Protein AF-0000000086188434 (afdb_homodimer)

Sequence (268 aa):
MNELSLVYVDTSALGALLLWQPETSELIDWLDHTPADLVSSDLLETELRRIAVREGLEQSAVSDLVDGVALAAFDRATFRAAGLLPIPNLRTVDALHLEAALRLDVDAVLTYDHRLAEAARALGLDVLAPGRALMNELSLVYVDTSALGALLLWQPETSELIDWLDHTPADLVSSDLLETELRRIAVREGLEQSAVSDLVDGVALAAFDRATFRAAGLLPIPNLRTVDALHLEAALRLDVDAVLTYDHRLAEAARALGLDVLAPGRAL

Secondary structure (DSSP, 8-state):
----EEEEE-HHHHHHHHHT-TTHHHHHHHHHHS-EEEEEEHHHHHHHHHHHHHHT--HHHHHHHHTTSEEEPP-HHHHHHHHT-S-TT--HHHHHHHHHHHHTT-SEEE---HHHHHHHHHTT-EEE-TTS--/----EEEEE-HHHHHHHHHT-TTHHHHHHHHHHS-EEEEEEHHHHHHHHHHHHHHT--HHHHHHHHTTSEEEPP-HHHHHHHHT-S-TT--HHHHHHHHHHHHTT-SEEE---HHHHHHHHHTT-EEE-TTS--

Radius of gyration: 19.47 Å; Cα contacts (8 Å, |Δi|>4): 430; chains: 2; bounding box: 40×64×46 Å

InterPro domains:
  IPR002716 PIN domain [PF01850] (7-121)
  IPR029060 PIN-like domain superfamily [SSF88723] (7-122)

Structure (mmCIF, N/CA/C/O backbone):
data_AF-0000000086188434-model_v1
#
loop_
_entity.id
_entity.type
_entity.pdbx_description
1 polymer 'Type II toxin-antitoxin system VapC family toxin'
#
loop_
_atom_site.group_PDB
_atom_site.id
_atom_site.type_symbol
_atom_site.label_atom_id
_atom_site.label_alt_id
_atom_site.label_comp_id
_atom_site.label_asym_id
_atom_site.label_entity_id
_atom_site.label_seq_id
_atom_site.pdbx_PDB_ins_code
_atom_site.Cartn_x
_atom_site.Cartn_y
_atom_site.Cartn_z
_atom_site.occupancy
_atom_site.B_iso_or_equiv
_atom_site.auth_seq_id
_atom_site.auth_comp_id
_atom_site.auth_asym_id
_atom_site.auth_atom_id
_atom_site.pdbx_PDB_model_num
ATOM 1 N N . MET A 1 1 ? -12.07 -26.922 -24.141 1 44.5 1 MET A N 1
ATOM 2 C CA . MET A 1 1 ? -11.031 -25.984 -24.562 1 44.5 1 MET A CA 1
ATOM 3 C C . MET A 1 1 ? -10.203 -25.531 -23.375 1 44.5 1 MET A C 1
ATOM 5 O O . MET A 1 1 ? -10.75 -25.047 -22.375 1 44.5 1 MET A O 1
ATOM 9 N N . ASN A 1 2 ? -9.07 -26.156 -23.062 1 51.16 2 ASN A N 1
ATOM 10 C CA . ASN A 1 2 ? -8.234 -25.953 -21.891 1 51.16 2 ASN A CA 1
ATOM 11 C C . ASN A 1 2 ? -7.91 -24.469 -21.688 1 51.16 2 ASN A C 1
ATOM 13 O O . ASN A 1 2 ? -7.051 -23.922 -22.375 1 51.16 2 ASN A O 1
ATOM 17 N N . GLU A 1 3 ? -8.922 -23.703 -21.531 1 64.31 3 GLU A N 1
ATOM 18 C CA . GLU A 1 3 ? -8.836 -22.25 -21.516 1 64.31 3 GLU A CA 1
ATOM 19 C C . GLU A 1 3 ? -7.781 -21.75 -20.531 1 64.31 3 GLU A C 1
ATOM 21 O O . GLU A 1 3 ? -7.633 -22.328 -19.438 1 64.31 3 GLU A O 1
ATOM 26 N N . LEU A 1 4 ? -6.809 -21.141 -21.031 1 76.81 4 LEU A N 1
ATOM 27 C CA . LEU A 1 4 ? -5.766 -20.531 -20.219 1 76.81 4 LEU A CA 1
ATOM 28 C C . LEU A 1 4 ? -6.367 -19.75 -19.062 1 76.81 4 LEU A C 1
ATOM 30 O O . LEU A 1 4 ? -7.297 -18.969 -19.25 1 76.81 4 LEU A O 1
ATOM 34 N N . SER A 1 5 ? -5.949 -20.219 -17.906 1 91.69 5 SER A N 1
ATOM 35 C CA . SER A 1 5 ? -6.438 -19.531 -16.719 1 91.69 5 SER A CA 1
ATOM 36 C C . SER A 1 5 ? -5.688 -18.219 -16.484 1 91.69 5 SER A C 1
ATOM 38 O O . SER A 1 5 ? -4.523 -18.094 -16.859 1 91.69 5 SER A O 1
ATOM 40 N N . LEU A 1 6 ? -6.371 -17.172 -16.203 1 97.81 6 LEU A N 1
ATOM 41 C CA . LEU A 1 6 ? -5.773 -15.93 -15.734 1 97.81 6 LEU A CA 1
ATOM 42 C C . LEU A 1 6 ? -5.609 -15.938 -14.219 1 97.81 6 LEU A C 1
ATOM 44 O O . LEU A 1 6 ? -6.59 -16.062 -13.484 1 97.81 6 LEU A O 1
ATOM 48 N N . VAL A 1 7 ? -4.316 -15.805 -13.766 1 98.31 7 VAL A N 1
ATOM 49 C CA . VAL A 1 7 ? -4.023 -15.969 -12.352 1 98.31 7 VAL A CA 1
ATOM 50 C C . VAL A 1 7 ? -3.326 -14.719 -11.82 1 98.31 7 VAL A C 1
ATOM 52 O O . VAL A 1 7 ? -2.33 -14.266 -12.391 1 98.31 7 VAL A O 1
ATOM 55 N N . TYR A 1 8 ? -3.877 -14.13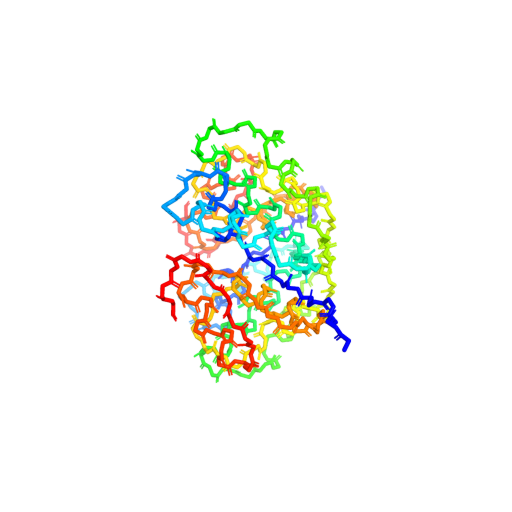3 -10.805 1 98.81 8 TYR A N 1
ATOM 56 C CA . TYR A 1 8 ? -3.236 -13.031 -10.102 1 98.81 8 TYR A CA 1
ATOM 57 C C . TYR A 1 8 ? -2.217 -13.547 -9.094 1 98.81 8 TYR A C 1
ATOM 59 O O . TYR A 1 8 ? -2.547 -14.375 -8.234 1 98.81 8 TYR A O 1
ATOM 67 N N . VAL A 1 9 ? -0.979 -13.07 -9.18 1 98.62 9 VAL A N 1
ATOM 68 C CA . VAL A 1 9 ? 0.066 -13.516 -8.266 1 98.62 9 VAL A CA 1
ATOM 69 C C . VAL A 1 9 ? 0.393 -12.406 -7.273 1 98.62 9 VAL A C 1
ATOM 71 O O . VAL A 1 9 ? 0.683 -11.273 -7.672 1 98.62 9 VAL A O 1
ATOM 74 N N . ASP A 1 10 ? 0.281 -12.695 -5.969 1 98.19 10 ASP A N 1
ATOM 75 C CA . ASP A 1 10 ? 0.681 -11.688 -4.992 1 98.19 10 ASP A CA 1
ATOM 76 C C . ASP A 1 10 ? 2.156 -11.836 -4.625 1 98.19 10 ASP A C 1
ATOM 78 O O . ASP A 1 10 ? 2.863 -12.672 -5.195 1 98.19 10 ASP A O 1
ATOM 82 N N . THR A 1 11 ? 2.574 -11.055 -3.693 1 98.38 11 THR A N 1
ATOM 83 C CA . THR A 1 11 ? 3.994 -10.93 -3.389 1 98.38 11 THR A CA 1
ATOM 84 C C . THR A 1 11 ? 4.5 -12.172 -2.654 1 98.38 11 THR A C 1
ATOM 86 O O . THR A 1 11 ? 5.656 -12.562 -2.809 1 98.38 11 THR A O 1
ATOM 89 N N . SER A 1 12 ? 3.643 -12.789 -1.887 1 97.88 12 SER A N 1
ATOM 90 C CA . SER A 1 12 ? 4.098 -13.969 -1.166 1 97.88 12 SER A CA 1
ATOM 91 C C . SER A 1 12 ? 4.5 -15.086 -2.129 1 97.88 12 SER A C 1
ATOM 93 O O . SER A 1 12 ? 5.422 -15.852 -1.848 1 97.88 12 SER A O 1
ATOM 95 N N . ALA A 1 13 ? 3.855 -15.234 -3.256 1 97.19 13 ALA A N 1
ATOM 96 C CA . ALA A 1 13 ? 4.164 -16.266 -4.25 1 97.19 13 ALA A CA 1
ATOM 97 C C . ALA A 1 13 ? 5.504 -15.984 -4.926 1 97.19 13 ALA A C 1
ATOM 99 O O . ALA A 1 13 ? 6.383 -16.844 -4.949 1 97.19 13 ALA A O 1
ATOM 100 N N . LEU A 1 14 ? 5.68 -14.812 -5.492 1 97.69 14 LEU A N 1
ATOM 101 C CA . LEU A 1 14 ? 6.934 -14.508 -6.172 1 97.69 14 LEU A CA 1
ATOM 102 C C . LEU A 1 14 ? 8.062 -14.312 -5.164 1 97.69 14 LEU A C 1
ATOM 104 O O . LEU A 1 14 ? 9.227 -14.562 -5.477 1 97.69 14 LEU A O 1
ATOM 108 N N . GLY A 1 15 ? 7.707 -13.82 -3.982 1 98.06 15 GLY A N 1
ATOM 109 C CA . GLY A 1 15 ? 8.68 -13.773 -2.904 1 98.06 15 GLY A CA 1
ATOM 110 C C . GLY A 1 15 ? 9.25 -15.141 -2.562 1 98.06 15 GLY A C 1
ATOM 111 O O . GLY A 1 15 ? 10.43 -15.258 -2.221 1 98.06 15 GLY A O 1
ATOM 112 N N . ALA A 1 16 ? 8.398 -16.188 -2.635 1 97.38 16 ALA A N 1
ATOM 113 C CA . ALA A 1 16 ? 8.867 -17.547 -2.393 1 97.38 16 ALA A CA 1
ATOM 114 C C . ALA A 1 16 ? 9.969 -17.922 -3.375 1 97.38 16 ALA A C 1
ATOM 116 O O . ALA A 1 16 ? 10.953 -18.578 -2.996 1 97.38 16 ALA A O 1
ATOM 117 N N . LEU A 1 17 ? 9.82 -17.547 -4.621 1 97.19 17 LEU A N 1
ATOM 118 C CA . LEU A 1 17 ? 10.836 -17.797 -5.637 1 97.19 17 LEU A CA 1
ATOM 119 C C . LEU A 1 17 ? 12.102 -17 -5.348 1 97.19 17 LEU A C 1
ATOM 121 O O . LEU A 1 17 ? 13.211 -17.516 -5.441 1 97.19 17 LEU A O 1
ATOM 125 N N . LEU A 1 18 ? 11.914 -15.742 -4.949 1 98 18 LEU A N 1
ATOM 126 C CA . LEU A 1 18 ? 13.016 -14.82 -4.707 1 98 18 LEU A CA 1
ATOM 127 C C . LEU A 1 18 ? 13.867 -15.281 -3.527 1 98 18 LEU A C 1
ATOM 129 O O . LEU A 1 18 ? 15.094 -15.188 -3.568 1 98 18 LEU A O 1
ATOM 133 N N . LEU A 1 19 ? 13.234 -15.883 -2.506 1 97.88 19 LEU A N 1
ATOM 134 C CA . LEU A 1 19 ? 13.898 -16.203 -1.248 1 97.88 19 LEU A CA 1
ATOM 135 C C . LEU A 1 19 ? 14.117 -17.719 -1.121 1 97.88 19 LEU A C 1
ATOM 137 O O . LEU A 1 19 ? 14.648 -18.188 -0.11 1 97.88 19 LEU A O 1
ATOM 141 N N . TRP A 1 20 ? 13.719 -18.438 -2.102 1 95.62 20 TRP A N 1
ATOM 142 C CA . TRP A 1 20 ? 13.812 -19.891 -2.082 1 95.62 20 TRP A CA 1
ATOM 143 C C . TRP A 1 20 ? 13.18 -20.469 -0.816 1 95.62 20 TRP A C 1
ATOM 145 O O . TRP A 1 20 ? 13.852 -21.125 -0.019 1 95.62 20 TRP A O 1
ATOM 155 N N . GLN A 1 21 ? 11.922 -20.188 -0.704 1 96.06 21 GLN A N 1
ATOM 156 C CA . GLN A 1 21 ? 11.164 -20.672 0.45 1 96.06 21 GLN A CA 1
ATOM 157 C C . GLN A 1 21 ? 10.734 -22.125 0.271 1 96.06 21 GLN A C 1
ATOM 159 O O . GLN A 1 21 ? 10.906 -22.688 -0.805 1 96.06 21 GLN A O 1
ATOM 164 N N . PRO A 1 22 ? 10.227 -22.844 1.252 1 94.44 22 PRO A N 1
ATOM 165 C CA . PRO A 1 22 ? 9.93 -24.281 1.217 1 94.44 22 PRO A CA 1
ATOM 166 C C . PRO A 1 22 ? 9 -24.656 0.068 1 94.44 22 PRO A C 1
ATOM 168 O O . PRO A 1 22 ? 9.102 -25.766 -0.47 1 94.44 22 PRO A O 1
ATOM 171 N N . GLU A 1 23 ? 8.117 -23.734 -0.336 1 94.88 23 GLU A N 1
ATOM 172 C CA . GLU A 1 23 ? 7.125 -24.062 -1.357 1 94.88 23 GLU A CA 1
ATOM 173 C C . GLU A 1 23 ? 7.668 -23.797 -2.758 1 94.88 23 GLU A C 1
ATOM 175 O O . GLU A 1 23 ? 6.988 -24.047 -3.754 1 94.88 23 GLU A O 1
ATOM 180 N N . THR A 1 24 ? 8.883 -23.375 -2.85 1 96.81 24 THR A N 1
ATOM 181 C CA . THR A 1 24 ? 9.445 -22.922 -4.117 1 96.81 24 THR A CA 1
ATOM 182 C C . THR A 1 24 ? 9.398 -24.031 -5.16 1 96.81 24 THR A C 1
ATOM 184 O O . THR A 1 24 ? 8.969 -23.812 -6.293 1 96.81 24 THR A O 1
ATOM 187 N N . SER A 1 25 ? 9.82 -25.25 -4.762 1 96.88 25 SER A N 1
ATOM 188 C CA . SER A 1 25 ? 9.883 -26.344 -5.723 1 96.88 25 SER A CA 1
ATOM 189 C C . SER A 1 25 ? 8.5 -26.688 -6.27 1 96.88 25 SER A C 1
ATOM 191 O O . SER A 1 25 ? 8.328 -26.859 -7.477 1 96.88 25 SER A O 1
ATOM 193 N N . GLU A 1 26 ? 7.531 -26.766 -5.402 1 97.19 26 GLU A N 1
ATOM 194 C CA . GLU A 1 26 ? 6.164 -27.062 -5.82 1 97.19 26 GLU A CA 1
ATOM 195 C C . GLU A 1 26 ? 5.59 -25.938 -6.676 1 97.19 26 GLU A C 1
ATOM 197 O O . GLU A 1 26 ? 4.82 -26.188 -7.605 1 97.19 26 GLU A O 1
ATOM 202 N N . LEU A 1 27 ? 5.91 -24.703 -6.355 1 97.25 27 LEU A N 1
ATOM 203 C CA . LEU A 1 27 ? 5.457 -23.562 -7.141 1 97.25 27 LEU A CA 1
ATOM 204 C C . LEU A 1 27 ? 6.043 -23.609 -8.547 1 97.25 27 LEU A C 1
ATOM 206 O O . LEU A 1 27 ? 5.328 -23.406 -9.531 1 97.25 27 LEU A O 1
ATOM 210 N N . ILE A 1 28 ? 7.332 -23.891 -8.672 1 96.75 28 ILE A N 1
ATOM 211 C CA . ILE A 1 28 ? 7.996 -23.969 -9.969 1 96.75 28 ILE A CA 1
ATOM 212 C C . ILE A 1 28 ? 7.359 -25.078 -10.797 1 96.75 28 ILE A C 1
ATOM 214 O O . ILE A 1 28 ? 7.074 -24.891 -11.984 1 96.75 28 ILE A O 1
ATOM 218 N N . ASP A 1 29 ? 7.164 -26.203 -10.133 1 96.81 29 ASP A N 1
ATOM 219 C CA . ASP A 1 29 ? 6.516 -27.312 -10.812 1 96.81 29 ASP A CA 1
ATOM 220 C C . ASP A 1 29 ? 5.141 -26.906 -11.344 1 96.81 29 ASP A C 1
ATOM 222 O O . ASP A 1 29 ? 4.801 -27.219 -12.492 1 96.81 29 ASP A O 1
ATOM 226 N N . TRP A 1 30 ? 4.355 -26.203 -10.562 1 96.06 30 TRP A N 1
ATOM 227 C CA . TRP A 1 30 ? 3.025 -25.75 -10.953 1 96.06 30 TRP A CA 1
ATOM 228 C C . TRP A 1 30 ? 3.113 -24.766 -12.117 1 96.06 30 TRP A C 1
ATOM 230 O O . TRP A 1 30 ? 2.377 -24.891 -13.102 1 96.06 30 TRP A O 1
ATOM 240 N N . LEU A 1 31 ? 4 -23.781 -12.039 1 94.44 31 LEU A N 1
ATOM 241 C CA . LEU A 1 31 ? 4.191 -22.781 -13.07 1 94.44 31 LEU A CA 1
ATOM 242 C C . LEU A 1 31 ? 4.586 -23.422 -14.398 1 94.44 31 LEU A C 1
ATOM 244 O O . LEU A 1 31 ? 4.18 -22.953 -15.461 1 94.44 31 LEU A O 1
ATOM 248 N N . ASP A 1 32 ? 5.332 -24.484 -14.312 1 93.81 32 ASP A N 1
ATOM 249 C CA . ASP A 1 32 ? 5.855 -25.141 -15.508 1 93.81 32 ASP A CA 1
ATOM 250 C C . ASP A 1 32 ? 4.777 -25.984 -16.188 1 93.81 32 ASP A C 1
ATOM 252 O O . ASP A 1 32 ? 4.844 -26.219 -17.391 1 93.81 32 ASP A O 1
ATOM 256 N N . HIS A 1 33 ? 3.816 -26.312 -15.477 1 93.25 33 HIS A N 1
ATOM 257 C CA . HIS A 1 33 ? 2.908 -27.312 -16.016 1 93.25 33 HIS A CA 1
ATOM 258 C C . HIS A 1 33 ? 1.482 -26.781 -16.109 1 93.25 33 HIS A C 1
ATOM 260 O O . HIS A 1 33 ? 0.583 -27.469 -16.594 1 93.25 33 HIS A O 1
ATOM 266 N N . THR A 1 34 ? 1.238 -25.688 -15.633 1 87.88 34 THR A N 1
ATOM 267 C CA . THR A 1 34 ? -0.085 -25.078 -15.68 1 87.88 34 THR A CA 1
ATOM 268 C C . THR A 1 34 ? -0.11 -23.922 -16.672 1 87.88 34 THR A C 1
ATOM 270 O O . THR A 1 34 ? 0.675 -22.984 -16.562 1 87.88 34 THR A O 1
ATOM 273 N N . PRO A 1 35 ? -0.886 -24.156 -17.703 1 88.69 35 PRO A N 1
ATOM 274 C CA . PRO A 1 35 ? -1.043 -23.031 -18.625 1 88.69 35 PRO A CA 1
ATOM 275 C C . PRO A 1 35 ? -1.787 -21.844 -18 1 88.69 35 PRO A C 1
ATOM 277 O O . PRO A 1 35 ? -3.016 -21.875 -17.891 1 88.69 35 PRO A O 1
ATOM 280 N N . ALA A 1 36 ? -1.144 -20.969 -17.484 1 92.88 36 ALA A N 1
ATOM 281 C CA . ALA A 1 36 ? -1.745 -19.797 -16.828 1 92.88 36 ALA A CA 1
ATOM 282 C C . ALA A 1 36 ? -1.043 -18.516 -17.25 1 92.88 36 ALA A C 1
ATOM 284 O O . ALA A 1 36 ? 0.182 -18.484 -17.375 1 92.88 36 ALA A O 1
ATOM 285 N N . ASP A 1 37 ? -1.814 -17.516 -17.578 1 96.31 37 ASP A N 1
ATOM 286 C CA . ASP A 1 37 ? -1.3 -16.156 -17.672 1 96.31 37 ASP A CA 1
ATOM 287 C C . ASP A 1 37 ? -1.206 -15.508 -16.297 1 96.31 37 ASP A C 1
ATOM 289 O O . ASP A 1 37 ? -2.193 -15.453 -15.555 1 96.31 37 ASP A O 1
ATOM 293 N N . LEU A 1 38 ? -0.013 -15.086 -16.016 1 98.12 38 LEU A N 1
ATOM 294 C CA . LEU A 1 38 ? 0.211 -14.477 -14.703 1 98.12 38 LEU A CA 1
ATOM 295 C C . LEU A 1 38 ? 0.066 -12.961 -14.781 1 98.12 38 LEU A C 1
ATOM 297 O O . LEU A 1 38 ? 0.681 -12.312 -15.633 1 98.12 38 LEU A O 1
ATOM 301 N N . VAL A 1 39 ? -0.748 -12.422 -13.898 1 98.69 39 VAL A N 1
ATOM 302 C CA . VAL A 1 39 ? -0.938 -10.977 -13.805 1 98.69 39 VAL A CA 1
ATOM 303 C C . VAL A 1 39 ? -0.787 -10.531 -12.352 1 98.69 39 VAL A C 1
ATOM 305 O O . VAL A 1 39 ? -0.898 -11.336 -11.43 1 98.69 39 VAL A O 1
ATOM 308 N N . SER A 1 40 ? -0.455 -9.344 -12.141 1 98.69 40 SER A N 1
ATOM 309 C CA . SER A 1 40 ? -0.408 -8.656 -10.859 1 98.69 40 SER A CA 1
ATOM 310 C C . SER A 1 40 ? -0.567 -7.148 -11.031 1 98.69 40 SER A C 1
ATOM 312 O O . SER A 1 40 ? -1.189 -6.691 -12 1 98.69 40 SER A O 1
ATOM 314 N N . SER A 1 41 ? -0.16 -6.391 -10.047 1 98.5 41 SER A N 1
ATOM 315 C CA . SER A 1 41 ? -0.198 -4.93 -10.102 1 98.5 41 SER A CA 1
ATOM 316 C C . SER A 1 41 ? 1.168 -4.328 -9.789 1 98.5 41 SER A C 1
ATOM 318 O O . SER A 1 41 ? 2.09 -5.043 -9.383 1 98.5 41 SER A O 1
ATOM 320 N N . ASP A 1 42 ? 1.294 -3.039 -10.008 1 98 42 ASP A N 1
ATOM 321 C CA . ASP A 1 42 ? 2.543 -2.33 -9.75 1 98 42 ASP A CA 1
ATOM 322 C C . ASP A 1 42 ? 3.008 -2.537 -8.305 1 98 42 ASP A C 1
ATOM 324 O O . ASP A 1 42 ? 4.203 -2.447 -8.016 1 98 42 ASP A O 1
ATOM 328 N N . LEU A 1 43 ? 2.092 -2.861 -7.461 1 98.5 43 LEU A N 1
ATOM 329 C CA . LEU A 1 43 ? 2.402 -3.084 -6.051 1 98.5 43 LEU A CA 1
ATOM 330 C C . LEU A 1 43 ? 3.365 -4.254 -5.887 1 98.5 43 LEU A C 1
ATOM 332 O O . LEU A 1 43 ? 4.211 -4.246 -4.988 1 98.5 43 LEU A O 1
ATOM 336 N N . LEU A 1 44 ? 3.268 -5.266 -6.73 1 98.69 44 LEU A N 1
ATOM 337 C CA . LEU A 1 44 ? 4.145 -6.434 -6.688 1 98.69 44 LEU A CA 1
ATOM 338 C C . LEU A 1 44 ? 5.609 -6.016 -6.781 1 98.69 44 LEU A C 1
ATOM 340 O O . LEU A 1 44 ? 6.441 -6.473 -6 1 98.69 44 LEU A O 1
ATOM 344 N N . GLU A 1 45 ? 5.855 -5.133 -7.715 1 98.44 45 GLU A N 1
ATOM 345 C CA . GLU A 1 45 ? 7.234 -4.691 -7.891 1 98.44 45 GLU A CA 1
ATOM 346 C C . GLU A 1 45 ? 7.75 -3.977 -6.648 1 98.44 45 GLU A C 1
ATOM 348 O O . GLU A 1 45 ? 8.852 -4.254 -6.176 1 98.44 45 GLU A O 1
ATOM 353 N N . THR A 1 46 ? 6.988 -3.031 -6.133 1 98.81 46 THR A N 1
ATOM 354 C CA . THR A 1 46 ? 7.387 -2.33 -4.918 1 98.81 46 THR A CA 1
ATOM 355 C C . THR A 1 46 ? 7.75 -3.32 -3.814 1 98.81 46 THR A C 1
ATOM 357 O O . THR A 1 46 ? 8.82 -3.223 -3.213 1 98.81 46 THR A O 1
ATOM 360 N N . GLU A 1 47 ? 6.855 -4.277 -3.6 1 98.81 47 GLU A N 1
ATOM 361 C CA . GLU A 1 47 ? 7.012 -5.207 -2.488 1 98.81 47 GLU A CA 1
ATOM 362 C C . GLU A 1 47 ? 8.219 -6.117 -2.695 1 98.81 47 GLU A C 1
ATOM 364 O O . GLU A 1 47 ? 8.961 -6.395 -1.752 1 98.81 47 GLU A O 1
ATOM 369 N N . LEU A 1 48 ? 8.453 -6.59 -3.889 1 98.81 48 LEU A N 1
ATOM 370 C CA . LEU A 1 48 ? 9.602 -7.453 -4.152 1 98.81 48 LEU A CA 1
ATOM 371 C C . LEU A 1 48 ? 10.906 -6.676 -4.012 1 98.81 48 LEU A C 1
ATOM 373 O O . LEU A 1 48 ? 11.891 -7.199 -3.484 1 98.81 48 LEU A O 1
ATOM 377 N N . ARG A 1 49 ? 10.914 -5.445 -4.48 1 98.81 49 ARG A N 1
ATOM 378 C CA . ARG A 1 49 ? 12.117 -4.633 -4.348 1 98.81 49 ARG A CA 1
ATOM 379 C C . ARG A 1 49 ? 12.422 -4.332 -2.885 1 98.81 49 ARG A C 1
ATOM 381 O O . ARG A 1 49 ? 13.586 -4.316 -2.475 1 98.81 49 ARG A O 1
ATOM 388 N N . ARG A 1 50 ? 11.359 -4.086 -2.08 1 98.75 50 ARG A N 1
ATOM 389 C CA . ARG A 1 50 ? 11.547 -3.9 -0.645 1 98.75 50 ARG A CA 1
ATOM 390 C C . ARG A 1 50 ? 12.156 -5.145 -0.005 1 98.75 50 ARG A C 1
ATOM 392 O O . ARG A 1 50 ? 13.016 -5.043 0.874 1 98.75 50 ARG A O 1
ATOM 399 N N . ILE A 1 51 ? 11.688 -6.316 -0.373 1 98.56 51 ILE A N 1
ATOM 400 C CA . ILE A 1 51 ? 12.242 -7.57 0.123 1 98.56 51 ILE A CA 1
ATOM 401 C C . ILE A 1 51 ? 13.727 -7.648 -0.218 1 98.56 51 ILE A C 1
ATOM 403 O O . ILE A 1 51 ? 14.555 -7.992 0.634 1 98.56 51 ILE A O 1
ATOM 407 N N . ALA A 1 52 ? 14.055 -7.332 -1.455 1 98.56 52 ALA A N 1
ATOM 408 C CA . ALA A 1 52 ? 15.445 -7.402 -1.893 1 98.56 52 ALA A CA 1
ATOM 409 C C . ALA A 1 52 ? 16.312 -6.438 -1.096 1 98.56 52 ALA A C 1
ATOM 411 O O . ALA A 1 52 ? 17.453 -6.773 -0.732 1 98.56 52 ALA A O 1
ATOM 412 N N . VAL A 1 53 ? 15.836 -5.246 -0.84 1 98.5 53 VAL A N 1
ATOM 413 C CA . VAL A 1 53 ? 16.562 -4.277 -0.034 1 98.5 53 VAL A CA 1
ATOM 414 C C . VAL A 1 53 ? 16.797 -4.84 1.365 1 98.5 53 VAL A C 1
ATOM 416 O O . VAL A 1 53 ? 17.922 -4.82 1.868 1 98.5 53 VAL A O 1
ATOM 419 N N . ARG A 1 54 ? 15.766 -5.34 1.949 1 98 54 ARG A N 1
ATOM 420 C CA . ARG A 1 54 ? 15.828 -5.855 3.312 1 98 54 ARG A CA 1
ATOM 421 C C . ARG A 1 54 ? 16.797 -7.031 3.412 1 98 54 ARG A C 1
ATOM 423 O O . ARG A 1 54 ? 17.547 -7.145 4.379 1 98 54 ARG A O 1
ATOM 430 N N . GLU A 1 55 ? 16.781 -7.875 2.385 1 97.94 55 GLU A N 1
ATOM 431 C CA . GLU A 1 55 ? 17.531 -9.133 2.438 1 97.94 55 GLU A CA 1
ATOM 432 C C . GLU A 1 55 ? 18.891 -9.008 1.77 1 97.94 55 GLU A C 1
ATOM 434 O O . GLU A 1 55 ? 19.672 -9.961 1.745 1 97.94 55 GLU A O 1
ATOM 439 N N . GLY A 1 56 ? 19.156 -7.875 1.235 1 97.81 56 GLY A N 1
ATOM 440 C CA . GLY A 1 56 ? 20.438 -7.656 0.573 1 97.81 56 GLY A CA 1
ATOM 441 C C . GLY A 1 56 ? 20.578 -8.453 -0.708 1 97.81 56 GLY A C 1
ATOM 442 O O . GLY A 1 56 ? 21.656 -8.984 -0.993 1 97.81 56 GLY A O 1
ATOM 443 N N . LEU A 1 57 ? 19.5 -8.633 -1.476 1 98.19 57 LEU A N 1
ATOM 444 C CA . LEU A 1 57 ? 19.516 -9.367 -2.738 1 98.19 57 LEU A CA 1
ATOM 445 C C . LEU A 1 57 ? 19.734 -8.414 -3.912 1 98.19 57 LEU A C 1
ATOM 447 O O . LEU A 1 57 ? 19.484 -7.211 -3.797 1 98.19 57 LEU A O 1
ATOM 451 N N . GLU A 1 58 ? 20.219 -8.938 -5.012 1 98.25 58 GLU A N 1
ATOM 452 C CA . GLU A 1 58 ? 20.391 -8.148 -6.227 1 98.25 58 GLU A CA 1
ATOM 453 C C . GLU A 1 58 ? 19.031 -7.727 -6.809 1 98.25 58 GLU A C 1
ATOM 455 O O . GLU A 1 58 ? 18.141 -8.562 -6.969 1 98.25 58 GLU A O 1
ATOM 460 N N . GLN A 1 59 ? 18.969 -6.492 -7.141 1 98.56 59 GLN A N 1
ATOM 461 C CA . GLN A 1 59 ? 17.719 -5.953 -7.691 1 98.56 59 GLN A CA 1
ATOM 462 C C . GLN A 1 59 ? 17.438 -6.547 -9.07 1 98.56 59 GLN A C 1
ATOM 464 O O . GLN A 1 59 ? 16.281 -6.562 -9.516 1 98.56 59 GLN A O 1
ATOM 469 N N . SER A 1 60 ? 18.422 -7.039 -9.766 1 98.56 60 SER A N 1
ATOM 470 C CA . SER A 1 60 ? 18.219 -7.684 -11.062 1 98.56 60 SER A CA 1
ATOM 471 C C . SER A 1 60 ? 17.375 -8.953 -10.922 1 98.56 60 SER A C 1
ATOM 473 O O . SER A 1 60 ? 16.641 -9.312 -11.836 1 98.56 60 SER A O 1
ATOM 475 N N . ALA A 1 61 ? 17.5 -9.641 -9.797 1 98.25 61 ALA A N 1
ATOM 476 C CA . ALA A 1 61 ? 16.672 -10.82 -9.539 1 98.25 61 ALA A CA 1
ATOM 477 C C . ALA A 1 61 ? 15.188 -10.453 -9.484 1 98.25 61 ALA A C 1
ATOM 479 O O . ALA A 1 61 ? 14.344 -11.211 -9.953 1 98.25 61 ALA A O 1
ATOM 480 N N . VAL A 1 62 ? 14.883 -9.32 -8.883 1 98.69 62 VAL A N 1
ATOM 481 C CA . VAL A 1 62 ? 13.508 -8.82 -8.844 1 98.69 62 VAL A CA 1
ATOM 482 C C . VAL A 1 62 ? 13.031 -8.508 -10.258 1 98.69 62 VAL A C 1
ATOM 484 O O . VAL A 1 62 ? 11.914 -8.859 -10.641 1 98.69 62 VAL A O 1
ATOM 487 N N . SER A 1 63 ? 13.875 -7.824 -11.078 1 98.56 63 SER A N 1
ATOM 488 C CA . SER A 1 63 ? 13.523 -7.492 -12.453 1 98.56 63 SER A CA 1
ATOM 489 C C . SER A 1 63 ? 13.18 -8.742 -13.258 1 98.56 63 SER A C 1
ATOM 491 O O . SER A 1 63 ? 12.219 -8.75 -14.023 1 98.56 63 SER A O 1
ATOM 493 N N . ASP A 1 64 ? 13.961 -9.75 -13.062 1 97.94 64 ASP A N 1
ATOM 494 C CA . ASP A 1 64 ? 13.727 -11.008 -13.766 1 97.94 64 ASP A CA 1
ATOM 495 C C . ASP A 1 64 ? 12.359 -11.586 -13.43 1 97.94 64 ASP A C 1
ATOM 497 O O . ASP A 1 64 ? 11.648 -12.07 -14.32 1 97.94 64 ASP A O 1
ATOM 501 N N . LEU A 1 65 ? 12 -11.555 -12.188 1 97.75 65 LEU A N 1
ATOM 502 C CA . LEU A 1 65 ? 10.711 -12.086 -11.758 1 97.75 65 LEU A CA 1
ATOM 503 C C . LEU A 1 65 ? 9.562 -11.227 -12.289 1 97.75 65 LEU A C 1
ATOM 505 O O . LEU A 1 65 ? 8.578 -11.758 -12.797 1 97.75 65 LEU A O 1
ATOM 509 N N . VAL A 1 66 ? 9.68 -9.938 -12.133 1 98 66 VAL A N 1
ATOM 510 C CA . VAL A 1 66 ? 8.641 -8.992 -12.539 1 98 66 VAL A CA 1
ATOM 511 C C . VAL A 1 66 ? 8.43 -9.07 -14.047 1 98 66 VAL A C 1
ATOM 513 O O . VAL A 1 66 ? 7.305 -8.922 -14.531 1 98 66 VAL A O 1
ATOM 516 N N . ASP A 1 67 ? 9.453 -9.367 -14.797 1 97.38 67 ASP A N 1
ATOM 517 C CA . ASP A 1 67 ? 9.383 -9.469 -16.25 1 97.38 67 ASP A CA 1
ATOM 518 C C . ASP A 1 67 ? 8.469 -10.609 -16.688 1 97.38 67 ASP A C 1
ATOM 520 O O . ASP A 1 67 ? 7.957 -10.617 -17.812 1 97.38 67 ASP A O 1
ATOM 524 N N . GLY A 1 68 ? 8.258 -11.586 -15.844 1 96.25 68 GLY A N 1
ATOM 525 C CA . GLY A 1 68 ? 7.441 -12.75 -16.156 1 96.25 68 GLY A CA 1
ATOM 526 C C . GLY A 1 68 ? 5.977 -12.555 -15.812 1 96.25 68 GLY A C 1
ATOM 527 O O . GLY A 1 68 ? 5.16 -13.445 -16.047 1 96.25 68 GLY A O 1
ATOM 528 N N . VAL A 1 69 ? 5.621 -11.422 -15.297 1 98.06 69 VAL A N 1
ATOM 529 C CA . VAL A 1 69 ? 4.262 -11.141 -14.836 1 98.06 69 VAL A CA 1
ATOM 530 C C . VAL A 1 69 ? 3.754 -9.859 -15.492 1 98.06 69 VAL A C 1
ATOM 532 O O . VAL A 1 69 ? 4.477 -8.859 -15.562 1 98.06 69 VAL A O 1
ATOM 535 N N . ALA A 1 70 ? 2.564 -9.867 -16.109 1 98.25 70 ALA A N 1
ATOM 536 C CA . ALA A 1 70 ? 1.958 -8.633 -16.609 1 98.25 70 ALA A CA 1
ATOM 537 C C . ALA A 1 70 ? 1.446 -7.77 -15.453 1 98.25 70 ALA A C 1
ATOM 539 O O . ALA A 1 70 ? 0.591 -8.203 -14.68 1 98.25 70 ALA A O 1
ATOM 540 N N . LEU A 1 71 ? 1.931 -6.551 -15.367 1 98.19 71 LEU A N 1
ATOM 541 C CA . LEU A 1 71 ? 1.568 -5.68 -14.25 1 98.19 71 LEU A CA 1
ATOM 542 C C . LEU A 1 71 ? 0.514 -4.664 -14.68 1 98.19 71 LEU A C 1
ATOM 544 O O . LEU A 1 71 ? 0.7 -3.947 -15.664 1 98.19 71 LEU A O 1
ATOM 548 N N . ALA A 1 72 ? -0.533 -4.637 -13.93 1 97.56 72 ALA A N 1
ATOM 549 C CA . ALA A 1 72 ? -1.562 -3.621 -14.133 1 97.56 72 ALA A CA 1
ATOM 550 C C . ALA A 1 72 ? -1.273 -2.371 -13.312 1 97.56 72 ALA A C 1
ATOM 552 O O . ALA A 1 72 ? -0.825 -2.465 -12.164 1 97.56 72 ALA A O 1
ATOM 553 N N . ALA A 1 73 ? -1.566 -1.197 -13.914 1 96.69 73 ALA A N 1
ATOM 554 C CA . ALA A 1 73 ? -1.495 0.069 -13.188 1 96.69 73 ALA A CA 1
ATOM 555 C C . ALA A 1 73 ? -2.742 0.285 -12.336 1 96.69 73 ALA A C 1
ATOM 557 O O . ALA A 1 73 ? -3.826 -0.191 -12.68 1 96.69 73 ALA A O 1
ATOM 558 N N . PHE A 1 74 ? -2.486 0.971 -11.18 1 96.56 74 PHE A N 1
ATOM 559 C CA . PHE A 1 74 ? -3.623 1.394 -10.375 1 96.56 74 PHE A CA 1
ATOM 560 C C . PHE A 1 74 ? -4.16 2.736 -10.852 1 96.56 74 PHE A C 1
ATOM 562 O O . PHE A 1 74 ? -3.387 3.662 -11.117 1 96.56 74 PHE A O 1
ATOM 569 N N . ASP A 1 75 ? -5.434 2.797 -11.031 1 96.38 75 ASP A N 1
ATOM 570 C CA . ASP A 1 75 ? -6.051 4.102 -11.242 1 96.38 75 ASP A CA 1
ATOM 571 C C . ASP A 1 75 ? -6.793 4.574 -9.992 1 96.38 75 ASP A C 1
ATOM 573 O O . ASP A 1 75 ? -6.852 3.854 -8.992 1 96.38 75 ASP A O 1
ATOM 577 N N . ARG A 1 76 ? -7.285 5.824 -10.102 1 95.88 76 ARG A N 1
ATOM 578 C CA . ARG A 1 76 ? -7.941 6.438 -8.945 1 95.88 76 ARG A CA 1
ATOM 579 C C . ARG A 1 76 ? -9.109 5.586 -8.469 1 95.88 76 ARG A C 1
ATOM 581 O O . ARG A 1 76 ? -9.328 5.441 -7.262 1 95.88 76 ARG A O 1
ATOM 588 N N . ALA A 1 77 ? -9.867 5.027 -9.398 1 97.12 77 ALA A N 1
ATOM 589 C CA . ALA A 1 77 ? -11.023 4.207 -9.062 1 97.12 77 ALA A CA 1
ATOM 590 C C . ALA A 1 77 ? -10.609 2.955 -8.297 1 97.12 77 ALA A C 1
ATOM 592 O O . ALA A 1 77 ? -11.312 2.512 -7.387 1 97.12 77 ALA A O 1
ATOM 593 N N . THR A 1 78 ? -9.516 2.338 -8.672 1 98 78 THR A N 1
ATOM 594 C CA . THR A 1 78 ? -9.023 1.153 -7.977 1 98 78 THR A CA 1
ATOM 595 C C . THR A 1 78 ? -8.672 1.479 -6.527 1 98 78 THR A C 1
ATOM 597 O O . THR A 1 78 ? -9.039 0.736 -5.613 1 98 78 THR A O 1
ATOM 600 N N . PHE A 1 79 ? -8.008 2.59 -6.277 1 98.5 79 PHE A N 1
ATOM 601 C CA . PHE A 1 79 ? -7.648 2.996 -4.922 1 98.5 79 PHE A CA 1
ATOM 602 C C . PHE A 1 79 ? -8.898 3.221 -4.082 1 98.5 79 PHE A C 1
ATOM 604 O O . PHE A 1 79 ? -8.977 2.768 -2.936 1 98.5 79 PHE A O 1
ATOM 611 N N . ARG A 1 80 ? -9.828 3.9 -4.672 1 98.44 80 ARG A N 1
ATOM 612 C CA . ARG A 1 80 ? -11.07 4.164 -3.951 1 98.44 80 ARG A CA 1
ATOM 613 C C . ARG A 1 80 ? -11.805 2.867 -3.631 1 98.44 80 ARG A C 1
ATOM 615 O O . ARG A 1 80 ? -12.195 2.635 -2.484 1 98.44 80 ARG A O 1
ATOM 622 N N . ALA A 1 81 ? -11.961 1.999 -4.621 1 98.69 81 ALA A N 1
ATOM 623 C CA . ALA A 1 81 ? -12.711 0.756 -4.457 1 98.69 81 ALA A CA 1
ATOM 624 C C . ALA A 1 81 ? -12.023 -0.172 -3.461 1 98.69 81 ALA A C 1
ATOM 626 O O . ALA A 1 81 ? -12.688 -0.862 -2.686 1 98.69 81 ALA A O 1
ATOM 627 N N . ALA A 1 82 ? -10.719 -0.237 -3.488 1 98.81 82 ALA A N 1
ATOM 628 C CA . ALA A 1 82 ? -9.977 -1.049 -2.527 1 98.81 82 ALA A CA 1
ATOM 629 C C . ALA A 1 82 ? -10.305 -0.641 -1.094 1 98.81 82 ALA A C 1
ATOM 631 O O . ALA A 1 82 ? -10.445 -1.494 -0.214 1 98.81 82 ALA A O 1
ATOM 632 N N . GLY A 1 83 ? -10.422 0.652 -0.873 1 98.81 83 GLY A N 1
ATOM 633 C CA . GLY A 1 83 ? -10.742 1.166 0.45 1 98.81 83 GLY A CA 1
ATOM 634 C C . GLY A 1 83 ? -12.125 0.77 0.926 1 98.81 83 GLY A C 1
ATOM 635 O O . GLY A 1 83 ? -12.406 0.79 2.127 1 98.81 83 GLY A O 1
ATOM 636 N N . LEU A 1 84 ? -12.992 0.352 0.003 1 98.69 84 LEU A N 1
ATOM 637 C CA . LEU A 1 84 ? -14.406 0.127 0.308 1 98.69 84 LEU A CA 1
ATOM 638 C C . LEU A 1 84 ? -14.703 -1.364 0.424 1 98.69 84 LEU A C 1
ATOM 640 O O . LEU A 1 84 ? -15.836 -1.754 0.705 1 98.69 84 LEU A O 1
ATOM 644 N N . LEU A 1 85 ? -13.703 -2.215 0.205 1 98.75 85 LEU A N 1
ATOM 645 C CA . LEU A 1 85 ? -13.945 -3.648 0.316 1 98.75 85 LEU A CA 1
ATOM 646 C C . LEU A 1 85 ? -14.547 -3.994 1.675 1 98.75 85 LEU A C 1
ATOM 648 O O . LEU A 1 85 ? -14.102 -3.475 2.703 1 98.75 85 LEU A O 1
ATOM 652 N N . PRO A 1 86 ? -15.562 -4.848 1.718 1 97.56 86 PRO A N 1
ATOM 653 C CA . PRO A 1 86 ? -16.359 -5.066 2.93 1 97.56 86 PRO A CA 1
ATOM 654 C C . PRO A 1 86 ? -15.719 -6.074 3.879 1 97.56 86 PRO A C 1
ATOM 656 O O . PRO A 1 86 ? -16.406 -6.973 4.383 1 97.56 86 PRO A O 1
ATOM 659 N N . ILE A 1 87 ? -14.516 -5.984 4.184 1 98.06 87 ILE A N 1
ATOM 660 C CA . ILE A 1 87 ? -13.766 -6.785 5.145 1 98.06 87 ILE A CA 1
ATOM 661 C C . ILE A 1 87 ? -13.07 -5.871 6.148 1 98.06 87 ILE A C 1
ATOM 663 O O . ILE A 1 87 ? -12.023 -5.297 5.852 1 98.06 87 ILE A O 1
ATOM 667 N N . PRO A 1 88 ? -13.562 -5.668 7.328 1 95.69 88 PRO A N 1
ATOM 668 C CA . PRO A 1 88 ? -13.164 -4.594 8.242 1 95.69 88 PRO A CA 1
ATOM 669 C C . PRO A 1 88 ? -11.688 -4.66 8.609 1 95.69 88 PRO A C 1
ATOM 671 O O . PRO A 1 88 ? -11.023 -3.621 8.703 1 95.69 88 PRO A O 1
ATOM 674 N N . ASN A 1 89 ? -11 -5.746 8.797 1 95.06 89 ASN A N 1
ATOM 675 C CA . ASN A 1 89 ? -9.617 -5.809 9.273 1 95.06 89 ASN A CA 1
ATOM 676 C C . ASN A 1 89 ? -8.656 -6.156 8.141 1 95.06 89 ASN A C 1
ATOM 678 O O . ASN A 1 89 ? -7.555 -6.648 8.391 1 95.06 89 ASN A O 1
ATOM 682 N N . LEU A 1 90 ? -9.133 -5.832 6.988 1 98 90 LEU A N 1
ATOM 683 C CA . LEU A 1 90 ? -8.289 -6.059 5.816 1 98 90 LEU A CA 1
ATOM 684 C C . LEU A 1 90 ? -7.207 -4.992 5.711 1 98 90 LEU A C 1
ATOM 686 O O . LEU A 1 90 ? -7.504 -3.795 5.723 1 98 90 LEU A O 1
ATOM 690 N N . ARG A 1 91 ? -5.977 -5.324 5.648 1 97.44 91 ARG A N 1
ATOM 691 C CA . ARG A 1 91 ? -4.867 -4.391 5.5 1 97.44 91 ARG A CA 1
ATOM 692 C C . ARG A 1 91 ? -4.926 -3.678 4.152 1 97.44 91 ARG A C 1
ATOM 694 O O . ARG A 1 91 ? -5.438 -4.227 3.176 1 97.44 91 ARG A O 1
ATOM 701 N N . THR A 1 92 ? -4.344 -2.52 4.113 1 98.25 92 THR A N 1
ATOM 702 C CA . THR A 1 92 ? -4.367 -1.675 2.922 1 98.25 92 THR A CA 1
ATOM 703 C C . THR A 1 92 ? -3.721 -2.389 1.738 1 98.25 92 THR A C 1
ATOM 705 O O . THR A 1 92 ? -4.289 -2.43 0.646 1 98.25 92 THR A O 1
ATOM 708 N N . VAL A 1 93 ? -2.561 -2.99 1.937 1 98.31 93 VAL A N 1
ATOM 709 C CA . VAL A 1 93 ? -1.836 -3.664 0.863 1 98.31 93 VAL A CA 1
ATOM 710 C C . VAL A 1 93 ? -2.656 -4.848 0.351 1 98.31 93 VAL A C 1
ATOM 712 O O . VAL A 1 93 ? -2.785 -5.043 -0.86 1 98.31 93 VAL A O 1
ATOM 715 N N . ASP A 1 94 ? -3.266 -5.625 1.247 1 98.56 94 ASP A N 1
ATOM 716 C CA . ASP A 1 94 ? -4.133 -6.73 0.857 1 98.56 94 ASP A CA 1
ATOM 717 C C . ASP A 1 94 ? -5.336 -6.234 0.06 1 98.56 94 ASP A C 1
ATOM 719 O O . ASP A 1 94 ? -5.727 -6.848 -0.934 1 98.56 94 ASP A O 1
ATOM 723 N N . ALA A 1 95 ? -5.93 -5.148 0.506 1 98.81 95 ALA A N 1
ATOM 724 C CA . ALA A 1 95 ? -7.074 -4.562 -0.183 1 98.81 95 ALA A CA 1
ATOM 725 C C . ALA A 1 95 ? -6.723 -4.195 -1.621 1 98.81 95 ALA A C 1
ATOM 727 O O . ALA A 1 95 ? -7.504 -4.445 -2.543 1 98.81 95 ALA A O 1
ATOM 728 N N . LEU A 1 96 ? -5.594 -3.652 -1.799 1 98.81 96 LEU A N 1
ATOM 729 C CA . LEU A 1 96 ? -5.156 -3.246 -3.129 1 98.81 96 LEU A CA 1
ATOM 730 C C . LEU A 1 96 ? -4.906 -4.461 -4.016 1 98.81 96 LEU A C 1
ATOM 732 O O . LEU A 1 96 ? -5.297 -4.477 -5.184 1 98.81 96 LEU A O 1
ATOM 736 N N . HIS A 1 97 ? -4.254 -5.461 -3.494 1 98.88 97 HIS A N 1
ATOM 737 C CA . HIS A 1 97 ? -4.066 -6.699 -4.246 1 98.88 97 HIS A CA 1
ATOM 738 C C . HIS A 1 97 ? -5.406 -7.297 -4.664 1 98.88 97 HIS A C 1
ATOM 740 O O . HIS A 1 97 ? -5.594 -7.672 -5.824 1 98.88 97 HIS A O 1
ATOM 746 N N . LEU A 1 98 ? -6.32 -7.332 -3.742 1 98.81 98 LEU A N 1
ATOM 747 C CA . LEU A 1 98 ? -7.605 -7.969 -4.004 1 98.81 98 LEU A CA 1
ATOM 748 C C . LEU A 1 98 ? -8.422 -7.16 -5.008 1 98.81 98 LEU A C 1
ATOM 750 O O . LEU A 1 98 ? -9.031 -7.727 -5.914 1 98.81 98 LEU A O 1
ATOM 754 N N . GLU A 1 99 ? -8.477 -5.871 -4.844 1 98.81 99 GLU A N 1
ATOM 755 C CA . GLU A 1 99 ? -9.219 -5.039 -5.789 1 98.81 99 GLU A CA 1
ATOM 756 C C . GLU A 1 99 ? -8.641 -5.164 -7.195 1 98.81 99 GLU A C 1
ATOM 758 O O . GLU A 1 99 ? -9.383 -5.211 -8.18 1 98.81 99 GLU A O 1
ATOM 763 N N . ALA A 1 100 ? -7.309 -5.188 -7.297 1 98.69 100 ALA A N 1
ATOM 764 C CA . ALA A 1 100 ? -6.672 -5.398 -8.594 1 98.69 100 ALA A CA 1
ATOM 765 C C . ALA A 1 100 ? -7.102 -6.727 -9.211 1 98.69 100 ALA A C 1
ATOM 767 O O . ALA A 1 100 ? -7.449 -6.789 -10.391 1 98.69 100 ALA A O 1
ATOM 768 N N . ALA A 1 101 ? -7.059 -7.777 -8.438 1 98.75 101 ALA A N 1
ATOM 769 C CA . ALA A 1 101 ? -7.469 -9.102 -8.906 1 98.75 101 ALA A CA 1
ATOM 770 C C . ALA A 1 101 ? -8.906 -9.078 -9.414 1 98.75 101 ALA A C 1
ATOM 772 O O . ALA A 1 101 ? -9.203 -9.633 -10.477 1 98.75 101 ALA A O 1
ATOM 773 N N . LEU A 1 102 ? -9.797 -8.469 -8.672 1 98.56 102 LEU A N 1
ATOM 774 C CA . LEU A 1 102 ? -11.203 -8.375 -9.039 1 98.56 102 LEU A CA 1
ATOM 775 C C . LEU A 1 102 ? -11.375 -7.621 -10.359 1 98.56 102 LEU A C 1
ATOM 777 O O . LEU A 1 102 ? -12.102 -8.07 -11.25 1 98.56 102 LEU A O 1
ATOM 781 N N . ARG A 1 103 ? -10.734 -6.527 -10.508 1 98.19 103 ARG A N 1
ATOM 782 C CA . ARG A 1 103 ? -10.867 -5.688 -11.695 1 98.19 103 ARG A CA 1
ATOM 783 C C . ARG A 1 103 ? -10.305 -6.379 -12.93 1 98.19 103 ARG A C 1
ATOM 785 O O . ARG A 1 103 ? -10.797 -6.184 -14.039 1 98.19 103 ARG A O 1
ATOM 792 N N . LEU A 1 104 ? -9.273 -7.141 -12.703 1 98.06 104 LEU A N 1
ATOM 793 C CA . LEU A 1 104 ? -8.656 -7.875 -13.805 1 98.06 104 LEU A CA 1
ATOM 794 C C . LEU A 1 104 ? -9.469 -9.117 -14.148 1 98.06 104 LEU A C 1
ATOM 796 O O . LEU A 1 104 ? -9.172 -9.805 -15.125 1 98.06 104 LEU A O 1
ATOM 800 N N . ASP A 1 105 ? -10.484 -9.422 -13.359 1 97.94 105 ASP A N 1
ATOM 801 C CA . ASP A 1 105 ? -11.391 -10.555 -13.562 1 97.94 105 ASP A CA 1
ATOM 802 C C . ASP A 1 105 ? -10.609 -11.867 -13.68 1 97.94 105 ASP A C 1
ATOM 804 O O . ASP A 1 105 ? -10.789 -12.617 -14.641 1 97.94 105 ASP A O 1
ATOM 808 N N . VAL A 1 106 ? -9.758 -12.109 -12.727 1 98.12 106 VAL A N 1
ATOM 809 C CA . VAL A 1 106 ? -8.875 -13.266 -12.781 1 98.12 106 VAL A CA 1
ATOM 810 C C . VAL A 1 106 ? -9.641 -14.523 -12.367 1 98.12 106 VAL A C 1
ATOM 812 O O . VAL A 1 106 ? -10.695 -14.43 -11.727 1 98.12 106 VAL A O 1
ATOM 815 N N . ASP A 1 107 ? -9.062 -15.664 -12.68 1 97.5 107 ASP A N 1
ATOM 816 C CA . ASP A 1 107 ? -9.656 -16.938 -12.312 1 97.5 107 ASP A CA 1
ATOM 817 C C . ASP A 1 107 ? -9.281 -17.328 -10.883 1 97.5 107 ASP A C 1
ATOM 819 O O . ASP A 1 107 ? -10.047 -18.016 -10.195 1 97.5 107 ASP A O 1
ATOM 823 N N . ALA A 1 108 ? -8.133 -16.906 -10.484 1 98.06 108 ALA A N 1
ATOM 824 C CA . ALA A 1 108 ? -7.641 -17.297 -9.164 1 98.06 108 ALA A CA 1
ATOM 825 C C . ALA A 1 108 ? -6.535 -16.359 -8.688 1 98.06 108 ALA A C 1
ATOM 827 O O . ALA A 1 108 ? -5.949 -15.625 -9.492 1 98.06 108 ALA A O 1
ATOM 828 N N . VAL A 1 109 ? -6.359 -16.391 -7.414 1 98.5 109 VAL A N 1
ATOM 829 C CA . VAL A 1 109 ? -5.258 -15.68 -6.77 1 98.5 109 VAL A CA 1
ATOM 830 C C . VAL A 1 109 ? -4.23 -16.688 -6.25 1 98.5 109 VAL A C 1
ATOM 832 O O . VAL A 1 109 ? -4.578 -17.609 -5.504 1 98.5 109 VAL A O 1
ATOM 835 N N . LEU A 1 110 ? -3.02 -16.547 -6.695 1 98.38 110 LEU A N 1
ATOM 836 C CA . LEU A 1 110 ? -1.898 -17.344 -6.203 1 98.38 110 LEU A CA 1
ATOM 837 C C . LEU A 1 110 ? -1.195 -16.625 -5.051 1 98.38 110 LEU A C 1
ATOM 839 O O . LEU A 1 110 ? -0.567 -15.594 -5.25 1 98.38 110 LEU A O 1
ATOM 843 N N . THR A 1 111 ? -1.328 -17.156 -3.875 1 98.5 111 THR A N 1
ATOM 844 C CA . THR A 1 111 ? -0.793 -16.516 -2.682 1 98.5 111 THR A CA 1
ATOM 845 C C . THR A 1 111 ? -0.449 -17.547 -1.616 1 98.5 111 THR A C 1
ATOM 847 O O . THR A 1 111 ? -1.119 -18.578 -1.504 1 98.5 111 THR A O 1
ATOM 850 N N . TYR A 1 112 ? 0.587 -17.219 -0.838 1 98.12 112 TYR A N 1
ATOM 851 C CA . TYR A 1 112 ? 0.943 -18.047 0.318 1 98.12 112 TYR A CA 1
ATOM 852 C C . TYR A 1 112 ? 0.664 -17.297 1.617 1 98.12 112 TYR A C 1
ATOM 854 O O . TYR A 1 112 ? 0.98 -17.781 2.703 1 98.12 112 TYR A O 1
ATOM 862 N N . ASP A 1 113 ? 0.179 -16.078 1.508 1 97.56 113 ASP A N 1
ATOM 863 C CA . ASP A 1 113 ? -0.252 -15.312 2.674 1 97.56 113 ASP A CA 1
ATOM 864 C C . ASP A 1 113 ? -1.638 -15.758 3.139 1 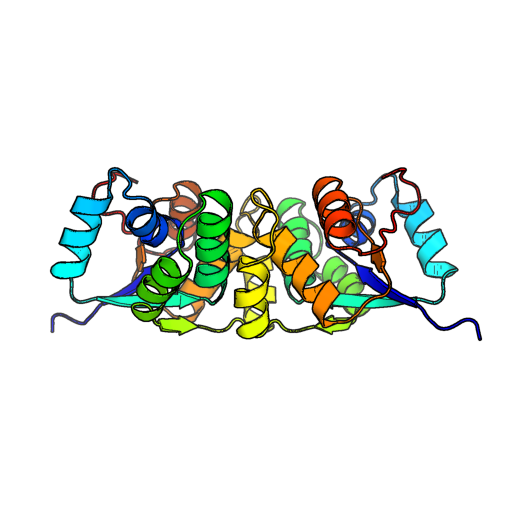97.56 113 ASP A C 1
ATOM 866 O O . ASP A 1 113 ? -2.633 -15.523 2.445 1 97.56 113 ASP A O 1
ATOM 870 N N . HIS A 1 114 ? -1.73 -16.297 4.312 1 97.19 114 HIS A N 1
ATOM 871 C CA . HIS A 1 114 ? -2.971 -16.844 4.848 1 97.19 114 HIS A CA 1
ATOM 872 C C . HIS A 1 114 ? -4.051 -15.773 4.953 1 97.19 114 HIS A C 1
ATOM 874 O O . HIS A 1 114 ? -5.215 -16.031 4.645 1 97.19 114 HIS A O 1
ATOM 880 N N . ARG A 1 115 ? -3.73 -14.656 5.379 1 97 115 ARG A N 1
ATOM 881 C CA . ARG A 1 115 ? -4.688 -13.57 5.535 1 97 115 ARG A CA 1
ATOM 882 C C . ARG A 1 115 ? -5.258 -13.133 4.188 1 97 115 ARG A C 1
ATOM 884 O O . ARG A 1 115 ? -6.465 -12.93 4.051 1 97 115 ARG A O 1
ATOM 891 N N . LEU A 1 116 ? -4.359 -13 3.217 1 98.31 116 LEU A N 1
ATOM 892 C CA . LEU A 1 116 ? -4.816 -12.625 1.884 1 98.31 116 LEU A CA 1
ATOM 893 C C . LEU A 1 116 ? -5.695 -13.719 1.286 1 98.31 116 LEU A C 1
ATOM 895 O O . LEU A 1 116 ? -6.707 -13.43 0.641 1 98.31 116 LEU A O 1
ATOM 899 N N . ALA A 1 117 ? -5.32 -14.945 1.494 1 98.38 117 ALA A N 1
ATOM 900 C CA . ALA A 1 117 ? -6.102 -16.078 0.996 1 98.38 117 ALA A CA 1
ATOM 901 C C . ALA A 1 117 ? -7.516 -16.062 1.572 1 98.38 117 ALA A C 1
ATOM 903 O O . ALA A 1 117 ? -8.492 -16.219 0.837 1 98.38 117 ALA A O 1
ATOM 904 N N . GLU A 1 118 ? -7.59 -15.875 2.859 1 98.12 118 GLU A N 1
ATOM 905 C CA . GLU A 1 118 ? -8.883 -15.836 3.525 1 98.12 118 GLU A CA 1
ATOM 906 C C . GLU A 1 118 ? -9.75 -14.695 2.984 1 98.12 118 GLU A C 1
ATOM 908 O O . GLU A 1 118 ? -10.938 -14.883 2.719 1 98.12 118 GLU A O 1
ATOM 913 N N . ALA A 1 119 ? -9.195 -13.578 2.828 1 98.44 119 ALA A N 1
ATOM 914 C CA . ALA A 1 119 ? -9.922 -12.422 2.301 1 98.44 119 ALA A CA 1
ATOM 915 C C . ALA A 1 119 ? -10.359 -12.664 0.86 1 98.44 119 ALA A C 1
ATOM 917 O O . ALA A 1 119 ? -11.469 -12.281 0.472 1 98.44 119 ALA A O 1
ATOM 918 N N . ALA A 1 120 ? -9.477 -13.242 0.054 1 98.62 120 ALA A N 1
ATOM 919 C CA . ALA A 1 120 ? -9.805 -13.57 -1.332 1 98.62 120 ALA A CA 1
ATOM 920 C C . ALA A 1 120 ? -11.023 -14.484 -1.407 1 98.62 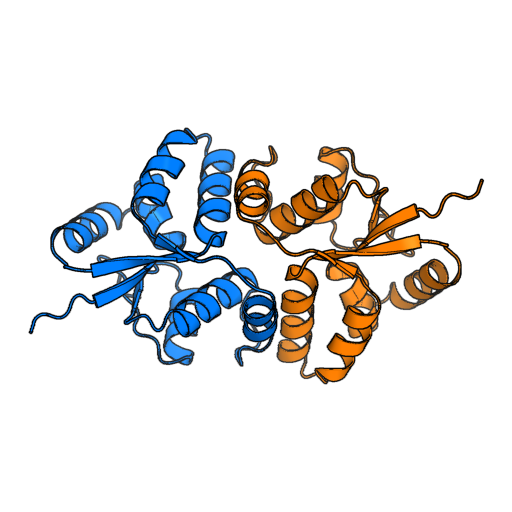120 ALA A C 1
ATOM 922 O O . ALA A 1 120 ? -11.961 -14.219 -2.166 1 98.62 120 ALA A O 1
ATOM 923 N N . ARG A 1 121 ? -11.047 -15.5 -0.59 1 98.31 121 ARG A N 1
ATOM 924 C CA . ARG A 1 121 ? -12.164 -16.438 -0.567 1 98.31 121 ARG A CA 1
ATOM 925 C C . ARG A 1 121 ? -13.453 -15.742 -0.137 1 98.31 121 ARG A C 1
ATOM 927 O O . ARG A 1 121 ? -14.523 -16.016 -0.68 1 98.31 121 ARG A O 1
ATOM 934 N N . ALA A 1 122 ? -13.305 -14.859 0.826 1 98.06 122 ALA A N 1
ATOM 935 C CA . ALA A 1 122 ? -14.461 -14.117 1.311 1 98.06 122 ALA A CA 1
ATOM 936 C C . ALA A 1 122 ? -15.07 -13.258 0.2 1 98.06 122 ALA A C 1
ATOM 938 O O . ALA A 1 122 ? -16.266 -12.938 0.234 1 98.06 122 ALA A O 1
ATOM 939 N N . LEU A 1 123 ? -14.297 -12.938 -0.797 1 98 123 LEU A N 1
ATOM 940 C CA . LEU A 1 123 ? -14.766 -12.109 -1.905 1 98 123 LEU A CA 1
ATOM 941 C C . LEU A 1 123 ? -15.141 -12.969 -3.105 1 98 123 LEU A C 1
ATOM 943 O O . LEU A 1 123 ? -15.422 -12.453 -4.188 1 98 123 LEU A O 1
ATOM 947 N N . GLY A 1 124 ? -15.047 -14.297 -2.963 1 97.75 124 GLY A N 1
ATOM 948 C CA . GLY A 1 124 ? -15.484 -15.211 -4.004 1 97.75 124 GLY A CA 1
ATOM 949 C C . GLY A 1 124 ? -14.383 -15.57 -4.984 1 97.75 124 GLY A C 1
ATOM 950 O O . GLY A 1 124 ? -14.656 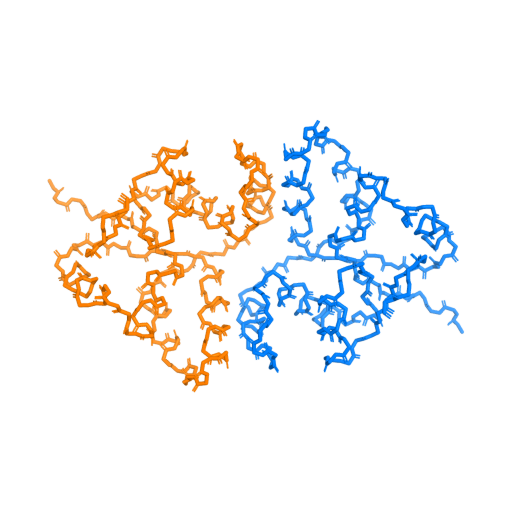-16.109 -6.059 1 97.75 124 GLY A O 1
ATOM 951 N N . LEU A 1 125 ? -13.188 -15.273 -4.672 1 98.06 125 LEU A N 1
ATOM 952 C CA . LEU A 1 125 ? -12.062 -15.609 -5.539 1 98.06 125 LEU A CA 1
ATOM 953 C C . LEU A 1 125 ? -11.5 -16.984 -5.195 1 98.06 125 LEU A C 1
ATOM 955 O O . LEU A 1 125 ? -11.414 -17.344 -4.02 1 98.06 125 LEU A O 1
ATOM 959 N N . ASP A 1 126 ? -11.125 -17.734 -6.207 1 97.88 126 ASP A N 1
ATOM 960 C CA . ASP A 1 126 ? -10.383 -18.969 -5.977 1 97.88 126 ASP A CA 1
ATOM 961 C C . ASP A 1 126 ? -8.945 -18.672 -5.539 1 97.88 126 ASP A C 1
ATOM 963 O O . ASP A 1 126 ? -8.375 -17.656 -5.93 1 97.88 126 ASP A O 1
ATOM 967 N N . VAL A 1 127 ? -8.43 -19.562 -4.727 1 98.19 127 VAL A N 1
ATOM 968 C CA . VAL A 1 127 ? -7.078 -19.375 -4.211 1 98.19 127 VAL A CA 1
ATOM 969 C C . VAL A 1 127 ? -6.215 -20.578 -4.559 1 98.19 127 VAL A C 1
ATOM 971 O O . VAL A 1 127 ? -6.664 -21.719 -4.441 1 98.19 127 VAL A O 1
ATOM 974 N N . LEU A 1 128 ? -5.059 -20.281 -5.035 1 97.69 128 LEU A N 1
ATOM 975 C CA . LEU A 1 128 ? -4.043 -21.281 -5.324 1 97.69 128 LEU A CA 1
ATOM 976 C C . LEU A 1 128 ? -2.844 -21.125 -4.398 1 97.69 128 LEU A C 1
ATOM 978 O O . LEU A 1 128 ? -2.42 -20.016 -4.102 1 97.69 128 LEU A O 1
ATOM 982 N N . ALA A 1 129 ? -2.328 -22.219 -3.926 1 97.88 129 ALA A N 1
ATOM 983 C CA . ALA A 1 129 ? -1.12 -22.25 -3.105 1 97.88 129 ALA A CA 1
ATOM 984 C C . ALA A 1 129 ? -0.375 -23.578 -3.277 1 97.88 129 ALA A C 1
ATOM 986 O O . ALA A 1 129 ? -0.275 -24.375 -2.338 1 97.88 129 ALA A O 1
ATOM 987 N N . PRO A 1 130 ? 0.166 -23.781 -4.445 1 96.88 130 PRO A N 1
ATOM 988 C CA . PRO A 1 130 ? 0.891 -25.031 -4.672 1 96.88 130 PRO A CA 1
ATOM 989 C C . PRO A 1 130 ? 1.892 -25.344 -3.561 1 96.88 130 PRO A C 1
ATOM 991 O O . PRO A 1 130 ? 2.693 -24.469 -3.188 1 96.88 130 PRO A O 1
ATOM 994 N N . GLY A 1 131 ? 1.84 -26.547 -3.02 1 94.56 131 GLY A N 1
ATOM 995 C CA . GLY A 1 131 ? 2.777 -27.016 -2.012 1 94.56 131 GLY A CA 1
ATOM 996 C C . GLY A 1 131 ? 2.375 -26.625 -0.6 1 94.56 131 GLY A C 1
ATOM 997 O O . GLY A 1 131 ? 3.082 -26.938 0.36 1 94.56 131 GLY A O 1
ATOM 998 N N . ARG A 1 132 ? 1.339 -25.859 -0.466 1 88.5 132 ARG A N 1
ATOM 999 C CA . ARG A 1 132 ? 0.855 -25.438 0.844 1 88.5 132 ARG A CA 1
ATOM 1000 C C . ARG A 1 132 ? -0.655 -25.625 0.956 1 88.5 132 ARG A C 1
ATOM 1002 O O . ARG A 1 132 ? -1.385 -25.406 -0.013 1 88.5 132 ARG A O 1
ATOM 1009 N N . ALA A 1 133 ? -1.056 -26.234 2.088 1 76.12 133 ALA A N 1
ATOM 1010 C CA . ALA A 1 133 ? -2.488 -26.297 2.363 1 76.12 133 ALA A CA 1
ATOM 1011 C C . ALA A 1 133 ? -2.984 -25 2.986 1 76.12 133 ALA A C 1
ATOM 1013 O O . ALA A 1 133 ? -2.572 -24.625 4.09 1 76.12 133 ALA A O 1
ATOM 1014 N N . LEU A 1 134 ? -3.498 -24.047 2.119 1 74.94 134 LEU A N 1
ATOM 1015 C CA . LEU A 1 134 ? -4.031 -22.812 2.695 1 74.94 134 LEU A CA 1
ATOM 1016 C C . LEU A 1 134 ? -5.539 -22.938 2.91 1 74.94 134 LEU A C 1
ATOM 1018 O O . LEU A 1 134 ? -6.227 -23.625 2.164 1 74.94 134 LEU A O 1
ATOM 1022 N N . MET B 1 1 ? 8.875 36.75 2.133 1 44.34 1 MET B N 1
ATOM 1023 C CA . MET B 1 1 ? 7.633 36.344 1.494 1 44.34 1 MET B CA 1
ATOM 1024 C C . MET B 1 1 ? 7.125 35.031 2.09 1 44.34 1 MET B C 1
ATOM 1026 O O . MET B 1 1 ? 7.863 34.062 2.152 1 44.34 1 MET B O 1
ATOM 1030 N N . ASN B 1 2 ? 6.223 35.094 3.057 1 51.12 2 ASN B N 1
ATOM 1031 C CA . ASN B 1 2 ? 5.738 33.938 3.824 1 51.12 2 ASN B CA 1
ATOM 1032 C C . ASN B 1 2 ? 5.316 32.781 2.912 1 51.12 2 ASN B C 1
ATOM 1034 O O . ASN B 1 2 ? 4.25 32.844 2.297 1 51.12 2 ASN B O 1
ATOM 1038 N N . GLU B 1 3 ? 6.227 32.312 2.156 1 63.59 3 GLU B N 1
ATOM 1039 C CA . GLU B 1 3 ? 5.984 31.344 1.086 1 63.59 3 GLU B CA 1
ATOM 1040 C C . GLU B 1 3 ? 5.176 30.141 1.588 1 63.59 3 GLU B C 1
ATOM 1042 O O . GLU B 1 3 ? 5.41 29.656 2.693 1 63.59 3 GLU B O 1
ATOM 1047 N N . LEU B 1 4 ? 4.039 30.016 1.043 1 76.25 4 LEU B N 1
ATOM 1048 C CA . LEU B 1 4 ? 3.182 28.859 1.346 1 76.25 4 LEU B CA 1
ATOM 1049 C C . LEU B 1 4 ? 3.979 27.562 1.309 1 76.25 4 LEU B C 1
ATOM 1051 O O . LEU B 1 4 ? 4.754 27.328 0.377 1 76.25 4 LEU B O 1
ATOM 1055 N N . SER B 1 5 ? 3.906 26.938 2.461 1 91.62 5 SER B N 1
ATOM 1056 C CA . SER B 1 5 ? 4.602 25.656 2.539 1 91.62 5 SER B CA 1
ATOM 1057 C C . SER B 1 5 ? 3.785 24.531 1.89 1 91.62 5 SER B C 1
ATOM 1059 O O . SER B 1 5 ? 2.555 24.609 1.832 1 91.62 5 SER B O 1
ATOM 1061 N N . LEU B 1 6 ? 4.387 23.719 1.109 1 97.81 6 LEU B N 1
ATOM 1062 C CA . LEU B 1 6 ? 3.783 22.484 0.615 1 97.81 6 LEU B CA 1
ATOM 1063 C C . LEU B 1 6 ? 4.004 21.344 1.599 1 97.81 6 LEU B C 1
ATOM 1065 O O . LEU B 1 6 ? 5.148 20.984 1.905 1 97.81 6 LEU B O 1
ATOM 1069 N N . VAL B 1 7 ? 2.857 20.766 2.094 1 98.31 7 VAL B N 1
ATOM 1070 C CA . VAL B 1 7 ? 2.949 19.781 3.158 1 98.31 7 VAL B CA 1
ATOM 1071 C C . VAL B 1 7 ? 2.266 18.484 2.721 1 98.31 7 VAL B C 1
ATOM 1073 O O . VAL B 1 7 ? 1.113 18.5 2.281 1 98.31 7 VAL B O 1
ATOM 1076 N N . TYR B 1 8 ? 2.977 17.406 2.771 1 98.81 8 TYR B N 1
ATOM 1077 C CA . TYR B 1 8 ? 2.412 16.094 2.541 1 98.81 8 TYR B CA 1
ATOM 1078 C C . TYR B 1 8 ? 1.744 15.555 3.803 1 98.81 8 TYR B C 1
ATOM 1080 O O . TYR B 1 8 ? 2.369 15.484 4.863 1 98.81 8 TYR B O 1
ATOM 1088 N N . VAL B 1 9 ? 0.476 15.172 3.695 1 98.62 9 VAL B N 1
ATOM 1089 C CA . VAL B 1 9 ? -0.25 14.656 4.852 1 98.62 9 VAL B CA 1
ATOM 1090 C C . VAL B 1 9 ? -0.443 13.148 4.707 1 98.62 9 VAL B C 1
ATOM 1092 O O . VAL B 1 9 ? -0.959 12.672 3.691 1 98.62 9 VAL B O 1
ATOM 1095 N N . ASP B 1 10 ? 0.029 12.375 5.695 1 98.19 10 ASP B N 1
ATOM 1096 C CA . ASP B 1 10 ? -0.228 10.938 5.645 1 98.19 10 ASP B CA 1
ATOM 1097 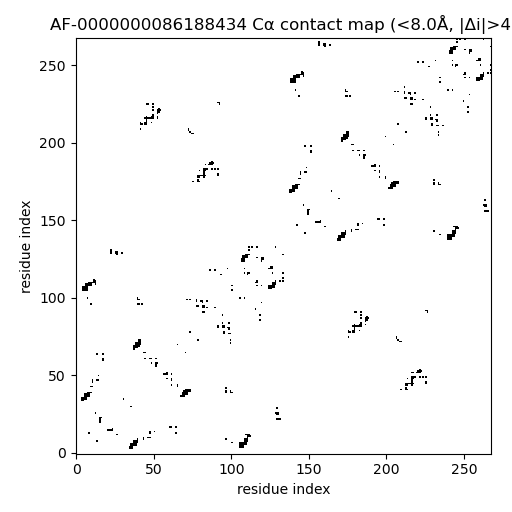C C . ASP B 1 10 ? -1.541 10.594 6.34 1 98.19 10 ASP B C 1
ATOM 1099 O O . ASP B 1 10 ? -2.268 11.484 6.785 1 98.19 10 ASP B O 1
ATOM 1103 N N . THR B 1 11 ? -1.788 9.328 6.445 1 98.38 11 THR B N 1
ATOM 1104 C CA . THR B 1 11 ? -3.094 8.852 6.895 1 98.38 11 THR B CA 1
ATOM 1105 C C . THR B 1 11 ? -3.254 9.055 8.398 1 98.38 11 THR B C 1
ATOM 1107 O O . THR B 1 11 ? -4.363 9.289 8.883 1 98.38 11 THR B O 1
ATOM 1110 N N . SER B 1 12 ? -2.174 8.984 9.125 1 97.88 12 SER B N 1
ATOM 1111 C CA . SER B 1 12 ? -2.295 9.156 10.562 1 97.88 12 SER B CA 1
ATOM 1112 C C . SER B 1 12 ? -2.795 10.562 10.906 1 97.88 12 SER B C 1
ATOM 1114 O O . SER B 1 12 ? -3.523 10.742 11.891 1 97.88 12 SER B O 1
ATOM 1116 N N . ALA B 1 13 ? -2.447 11.578 10.164 1 97.12 13 ALA B N 1
ATOM 1117 C CA . ALA B 1 13 ? -2.875 12.961 10.398 1 97.12 13 ALA B CA 1
ATOM 1118 C C . ALA B 1 13 ? -4.363 13.125 10.109 1 97.12 13 ALA B C 1
ATOM 1120 O O . ALA B 1 13 ? -5.117 13.602 10.961 1 97.12 13 ALA B O 1
ATOM 1121 N N . LEU B 1 14 ? -4.812 12.75 8.93 1 97.62 14 LEU B N 1
ATOM 1122 C CA . LEU B 1 14 ? -6.223 12.914 8.602 1 97.62 14 LEU B CA 1
ATOM 1123 C C . LEU B 1 14 ? -7.074 11.898 9.352 1 97.62 14 LEU B C 1
ATOM 1125 O O . LEU B 1 14 ? -8.242 12.156 9.656 1 97.62 14 LEU B O 1
ATOM 1129 N N . GLY B 1 15 ? -6.492 10.727 9.625 1 98.06 15 GLY B N 1
ATOM 1130 C CA . GLY B 1 15 ? -7.164 9.781 10.5 1 98.06 15 GLY B CA 1
ATOM 1131 C C . GLY B 1 15 ? -7.469 10.344 11.875 1 98.06 15 GLY B C 1
ATOM 1132 O O . GLY B 1 15 ? -8.5 10.031 12.469 1 98.06 15 GLY B O 1
ATOM 1133 N N . ALA B 1 16 ? -6.551 11.188 12.398 1 97.31 16 ALA B N 1
ATOM 1134 C CA . ALA B 1 16 ? -6.785 11.836 13.688 1 97.31 16 ALA B CA 1
ATOM 1135 C C . ALA B 1 16 ? -8.047 12.688 13.648 1 97.31 16 ALA B C 1
ATOM 1137 O O . ALA B 1 16 ? -8.82 12.711 14.609 1 97.31 16 ALA B O 1
ATOM 1138 N N . LEU B 1 17 ? -8.25 13.398 12.555 1 97.06 17 LEU B N 1
ATOM 1139 C CA . LEU B 1 17 ? -9.453 14.195 12.375 1 97.06 17 LEU B CA 1
ATOM 1140 C C . LEU B 1 17 ? -10.688 13.305 12.266 1 97.06 17 LEU B C 1
ATOM 1142 O O . LEU B 1 17 ? -11.719 13.586 12.883 1 97.06 17 LEU B O 1
ATOM 1146 N N . LEU B 1 18 ? -10.547 12.211 11.531 1 97.94 18 LEU B N 1
ATOM 1147 C CA . LEU B 1 18 ? -11.656 11.297 11.258 1 97.94 18 LEU B CA 1
ATOM 1148 C C . LEU B 1 18 ? -12.117 10.617 12.547 1 97.94 18 LEU B C 1
ATOM 1150 O O . LEU B 1 18 ? -13.32 10.438 12.758 1 97.94 18 LEU B O 1
ATOM 1154 N N . LEU B 1 19 ? -11.188 10.305 13.461 1 97.88 19 LEU B N 1
ATOM 1155 C CA . LEU B 1 19 ? -11.469 9.492 14.641 1 97.88 19 LEU B CA 1
ATOM 1156 C C . LEU B 1 19 ? -11.477 10.352 15.906 1 97.88 19 LEU B C 1
ATOM 1158 O O . LEU B 1 19 ? -11.664 9.836 17 1 97.88 19 LEU B O 1
ATOM 1162 N N . TRP B 1 20 ? -11.25 11.617 15.75 1 95.5 20 TRP B N 1
ATOM 1163 C CA . TRP B 1 20 ? -11.172 12.539 16.875 1 95.5 20 TRP B CA 1
ATOM 1164 C C . TRP B 1 20 ? -10.172 12.039 17.922 1 95.5 20 TRP B C 1
ATOM 1166 O O . TRP B 1 20 ? -10.547 11.789 19.062 1 95.5 20 TRP B O 1
ATOM 1176 N N . GLN B 1 21 ? -8.961 11.922 17.469 1 95.94 21 GLN B N 1
ATOM 1177 C CA . GLN B 1 21 ? -7.887 11.453 18.328 1 95.94 21 GLN B CA 1
ATOM 1178 C C . GLN B 1 21 ? -7.352 12.586 19.203 1 95.94 21 GLN B C 1
ATOM 1180 O O . GLN B 1 21 ? -7.719 13.75 19.016 1 95.94 21 GLN B O 1
ATOM 1185 N N . PRO B 1 22 ? -6.52 12.375 20.219 1 94.19 22 PRO B N 1
ATOM 1186 C CA . PRO B 1 22 ? -6.078 13.375 21.203 1 94.19 22 PRO B CA 1
ATOM 1187 C C . PRO B 1 22 ? -5.438 14.602 20.547 1 94.19 22 PRO B C 1
ATOM 1189 O O . PRO B 1 22 ? -5.547 15.711 21.078 1 94.19 22 PRO B O 1
ATOM 1192 N N . GLU B 1 23 ? -4.801 14.422 19.375 1 94.62 23 GLU B N 1
ATOM 1193 C CA . GLU B 1 23 ? -4.07 15.516 18.734 1 94.62 23 GLU B CA 1
ATOM 1194 C C . GLU B 1 23 ? -4.984 16.328 17.828 1 94.62 23 GLU B C 1
ATOM 1196 O O . GLU B 1 23 ? -4.559 17.328 17.234 1 94.62 23 GLU B O 1
ATOM 1201 N N . THR B 1 24 ? -6.227 15.969 17.766 1 96.69 24 THR B N 1
ATOM 1202 C CA . THR B 1 24 ? -7.137 16.547 16.797 1 96.69 24 THR B CA 1
ATOM 1203 C C . THR B 1 24 ? -7.234 18.062 16.969 1 96.69 24 THR B C 1
ATOM 1205 O O . THR B 1 24 ? -7.133 18.828 16 1 96.69 24 THR B O 1
ATOM 1208 N N . SER B 1 25 ? -7.387 18.516 18.25 1 96.75 25 SER B N 1
ATOM 1209 C CA . SER B 1 25 ? -7.566 19.938 18.5 1 96.75 25 SER B CA 1
ATOM 1210 C C . SER B 1 25 ? -6.336 20.734 18.078 1 96.75 25 SER B C 1
ATOM 1212 O O . SER B 1 25 ? -6.457 21.781 17.422 1 96.75 25 SER B O 1
ATOM 1214 N N . GLU B 1 26 ? -5.172 20.25 18.406 1 97.12 26 GLU B N 1
ATOM 1215 C CA . GLU B 1 26 ? -3.934 20.922 18.031 1 97.12 26 GLU B CA 1
ATOM 1216 C C . GLU B 1 26 ? -3.727 20.891 16.516 1 97.12 26 GLU B C 1
ATOM 1218 O O . GLU B 1 26 ? -3.189 21.844 15.945 1 97.12 26 GLU B O 1
ATOM 1223 N N . LEU B 1 27 ? -4.098 19.812 15.875 1 97.12 27 LEU B N 1
ATOM 1224 C CA . LEU B 1 27 ? -3.992 19.703 14.422 1 97.12 27 LEU B CA 1
ATOM 1225 C C . LEU B 1 27 ? -4.91 20.719 13.742 1 97.12 27 LEU B C 1
ATOM 1227 O O . LEU B 1 27 ? -4.492 21.406 12.805 1 97.12 27 LEU B O 1
ATOM 1231 N N . ILE B 1 28 ? -6.141 20.844 14.203 1 96.69 28 ILE B N 1
ATOM 1232 C CA . ILE B 1 28 ? -7.094 21.797 13.641 1 96.69 28 ILE B CA 1
ATOM 1233 C C . ILE B 1 28 ? -6.562 23.219 13.805 1 96.69 28 ILE B C 1
ATOM 1235 O O . ILE B 1 28 ? -6.613 24.016 12.859 1 96.69 28 ILE B O 1
ATOM 1239 N N . ASP B 1 29 ? -6.07 23.469 14.992 1 96.69 29 ASP B N 1
ATOM 1240 C CA . ASP B 1 29 ? -5.488 24.781 15.25 1 96.69 29 ASP B CA 1
ATOM 1241 C C . ASP B 1 29 ? -4.352 25.078 14.281 1 96.69 29 ASP B C 1
ATOM 1243 O O . ASP B 1 29 ? -4.273 26.172 13.719 1 96.69 29 ASP B O 1
ATOM 1247 N N . TRP B 1 30 ? -3.477 24.141 14.039 1 96 30 TRP B N 1
ATOM 1248 C CA . TRP B 1 30 ? -2.354 24.281 13.117 1 96 30 TRP B CA 1
ATOM 1249 C C . TRP B 1 30 ? -2.844 24.5 11.688 1 96 30 TRP B C 1
ATOM 1251 O O . TRP B 1 30 ? -2.369 25.406 10.992 1 96 30 TRP B O 1
ATOM 1261 N N . LEU B 1 31 ? -3.805 23.688 11.227 1 94.31 31 LEU B N 1
ATOM 1262 C CA . LEU B 1 31 ? -4.367 23.781 9.883 1 94.31 31 LEU B CA 1
ATOM 1263 C C . LEU B 1 31 ? -5.004 25.156 9.648 1 94.31 31 LEU B C 1
ATOM 1265 O O . LEU B 1 31 ? -4.934 25.703 8.547 1 94.31 31 LEU B O 1
ATOM 1269 N N . ASP B 1 32 ? -5.582 25.688 10.688 1 93.62 32 ASP B N 1
ATOM 1270 C CA . ASP B 1 32 ? -6.309 26.953 10.586 1 93.62 32 ASP B CA 1
ATOM 1271 C C . ASP B 1 32 ? -5.344 28.141 10.523 1 93.62 32 ASP B C 1
ATOM 1273 O O . ASP B 1 32 ? -5.68 29.188 9.977 1 93.62 32 ASP B O 1
ATOM 1277 N N . HIS B 1 33 ? -4.184 27.938 10.961 1 92.94 33 HIS B N 1
ATOM 1278 C CA . HIS B 1 33 ? -3.33 29.109 11.141 1 92.94 33 HIS B CA 1
ATOM 1279 C C . HIS B 1 33 ? -2.049 28.984 10.328 1 92.94 33 HIS B C 1
ATOM 1281 O O . HIS B 1 33 ? -1.225 29.906 10.312 1 92.94 33 HIS B O 1
ATOM 1287 N N . THR B 1 34 ? -1.83 27.938 9.758 1 87.31 34 THR B N 1
ATOM 1288 C CA . THR B 1 34 ? -0.643 27.734 8.938 1 87.31 34 THR B CA 1
ATOM 1289 C C . THR B 1 34 ? -1.004 27.719 7.453 1 87.31 34 THR B C 1
ATOM 1291 O O . THR B 1 34 ? -1.832 26.922 7.012 1 87.31 34 THR B O 1
ATOM 1294 N N . PRO B 1 35 ? -0.48 28.75 6.809 1 88.38 35 PRO B N 1
ATOM 1295 C CA . PRO B 1 35 ? -0.696 28.719 5.359 1 88.38 35 PRO B CA 1
ATOM 1296 C C . PRO B 1 35 ? 0.05 27.578 4.668 1 88.38 35 PRO B C 1
ATOM 1298 O O . PRO B 1 35 ? 1.261 27.672 4.449 1 88.38 35 PRO B O 1
ATOM 1301 N N . ALA B 1 36 ? -0.523 26.531 4.457 1 92.75 36 ALA B N 1
ATOM 1302 C CA . ALA B 1 36 ? 0.092 25.359 3.832 1 92.75 36 ALA B CA 1
ATOM 1303 C C . ALA B 1 36 ? -0.837 24.75 2.791 1 92.75 36 ALA B C 1
ATOM 1305 O O . ALA B 1 36 ? -2.051 24.672 2.996 1 92.75 36 ALA B O 1
ATOM 1306 N N . ASP B 1 37 ? -0.304 24.438 1.655 1 96.25 37 ASP B N 1
ATOM 1307 C CA . ASP B 1 37 ? -0.982 23.562 0.711 1 96.25 37 ASP B CA 1
ATOM 1308 C C . ASP B 1 37 ? -0.801 22.094 1.104 1 96.25 37 ASP B C 1
ATOM 1310 O O . ASP B 1 37 ? 0.326 21.625 1.27 1 96.25 37 ASP B O 1
ATOM 1314 N N . LEU B 1 38 ? -1.93 21.469 1.247 1 98.06 38 LEU B N 1
ATOM 1315 C CA . LEU B 1 38 ? -1.886 20.078 1.654 1 98.06 38 LEU B CA 1
ATOM 1316 C C . LEU B 1 38 ? -1.941 19.156 0.439 1 98.06 38 LEU B C 1
ATOM 1318 O O . LEU B 1 38 ? -2.818 19.297 -0.415 1 98.06 38 LEU B O 1
ATOM 1322 N N . VAL B 1 39 ? -1.003 18.234 0.379 1 98.69 39 VAL B N 1
ATOM 1323 C CA . VAL B 1 39 ? -0.965 17.25 -0.693 1 98.69 39 VAL B CA 1
ATOM 1324 C C . VAL B 1 39 ? -0.8 15.852 -0.101 1 98.69 39 VAL B C 1
ATOM 1326 O O . VAL B 1 39 ? -0.365 15.703 1.044 1 98.69 39 VAL B O 1
ATOM 1329 N N . SER B 1 40 ? -1.204 14.891 -0.775 1 98.75 40 SER B N 1
ATOM 1330 C CA . SER B 1 40 ? -1.005 13.477 -0.494 1 98.75 40 SER B CA 1
ATOM 1331 C C . SER B 1 40 ? -1.072 12.641 -1.771 1 98.75 40 SER B C 1
ATOM 1333 O O . SER B 1 40 ? -0.768 13.141 -2.857 1 98.75 40 SER B O 1
ATOM 1335 N N . SER B 1 41 ? -1.311 11.359 -1.628 1 98.5 41 SER B N 1
ATOM 1336 C CA . SER B 1 41 ? -1.454 10.453 -2.762 1 98.5 41 SER B CA 1
ATOM 1337 C C . SER B 1 41 ? -2.76 9.664 -2.68 1 98.5 41 SER B C 1
ATOM 1339 O O . SER B 1 41 ? -3.463 9.727 -1.669 1 98.5 41 SER B O 1
ATOM 1341 N N . ASP B 1 42 ? -3.08 8.977 -3.75 1 98.06 42 ASP B N 1
ATOM 1342 C CA . ASP B 1 42 ? -4.297 8.172 -3.812 1 98.06 42 ASP B CA 1
ATOM 1343 C C . ASP B 1 42 ? -4.359 7.176 -2.658 1 98.06 42 ASP B C 1
ATOM 1345 O O . ASP B 1 42 ? -5.445 6.762 -2.246 1 98.06 42 ASP B O 1
ATOM 1349 N N . LEU B 1 43 ? -3.23 6.852 -2.119 1 98.5 43 LEU B N 1
ATOM 1350 C CA . LEU B 1 43 ? -3.148 5.906 -1.012 1 98.5 43 LEU B CA 1
ATOM 1351 C C . LEU B 1 43 ? -3.896 6.434 0.209 1 98.5 43 LEU B C 1
ATOM 1353 O O . LEU B 1 43 ? -4.484 5.656 0.963 1 98.5 43 LEU B O 1
ATOM 1357 N N . LEU B 1 44 ? -3.898 7.738 0.423 1 98.69 44 LEU B N 1
ATOM 1358 C CA . LEU B 1 44 ? -4.594 8.359 1.542 1 98.69 44 LEU B CA 1
ATOM 1359 C C . LEU B 1 44 ? -6.074 7.992 1.538 1 98.69 44 LEU B C 1
ATOM 1361 O O . LEU B 1 44 ? -6.625 7.605 2.572 1 98.69 44 LEU B O 1
ATOM 1365 N N . GLU B 1 45 ? -6.641 8.094 0.368 1 98.44 45 GLU B N 1
ATOM 1366 C CA . GLU B 1 45 ? -8.062 7.777 0.278 1 98.44 45 GLU B CA 1
ATOM 1367 C C . GLU B 1 45 ? -8.328 6.316 0.636 1 98.44 45 GLU B C 1
ATOM 1369 O O . GLU B 1 45 ? -9.242 6.02 1.412 1 98.44 45 GLU B O 1
ATOM 1374 N N . THR B 1 46 ? -7.582 5.402 0.044 1 98.81 46 THR B N 1
ATOM 1375 C CA . THR B 1 46 ? -7.746 3.988 0.365 1 98.81 46 THR B CA 1
ATOM 1376 C C . THR B 1 46 ? -7.699 3.768 1.874 1 98.81 46 THR B C 1
ATOM 1378 O O . THR B 1 46 ? -8.594 3.131 2.439 1 98.81 46 THR B O 1
ATOM 1381 N N . GLU B 1 47 ? -6.676 4.324 2.498 1 98.81 47 GLU B N 1
ATOM 1382 C CA . GLU B 1 47 ? -6.441 4.082 3.918 1 98.81 47 GLU B CA 1
ATOM 1383 C C . GLU B 1 47 ? -7.551 4.688 4.773 1 98.81 47 GLU B C 1
ATOM 1385 O O . GLU B 1 47 ? -7.992 4.078 5.746 1 98.81 47 GLU B O 1
ATOM 1390 N N . LEU B 1 48 ? -8.016 5.871 4.453 1 98.81 48 LEU B N 1
ATOM 1391 C CA . LEU B 1 48 ? -9.086 6.496 5.223 1 98.81 48 LEU B CA 1
ATOM 1392 C C . LEU B 1 48 ? -10.398 5.73 5.055 1 98.81 48 LEU B C 1
ATOM 1394 O O . LEU B 1 48 ? -11.148 5.559 6.02 1 98.81 48 LEU B O 1
ATOM 1398 N N . ARG B 1 49 ? -10.664 5.277 3.857 1 98.81 49 ARG B N 1
ATOM 1399 C CA . ARG B 1 49 ? -11.891 4.512 3.633 1 98.81 49 ARG B CA 1
ATOM 1400 C C . ARG B 1 49 ? -11.844 3.182 4.379 1 98.81 49 ARG B C 1
ATOM 1402 O O . ARG B 1 49 ? -12.859 2.727 4.906 1 98.81 49 ARG B O 1
ATOM 1409 N N . ARG B 1 50 ? -10.656 2.541 4.426 1 98.75 50 ARG B N 1
ATOM 1410 C CA . ARG B 1 50 ? -10.5 1.322 5.211 1 98.75 50 ARG B CA 1
ATOM 1411 C C . ARG B 1 50 ? -10.773 1.586 6.688 1 98.75 50 ARG B C 1
ATOM 1413 O O . ARG B 1 50 ? -11.391 0.761 7.367 1 98.75 50 ARG B O 1
ATOM 1420 N N . ILE B 1 51 ? -10.281 2.684 7.215 1 98.56 51 ILE B N 1
ATOM 1421 C CA . ILE B 1 51 ? -10.539 3.066 8.594 1 98.56 51 ILE B CA 1
ATOM 1422 C C . ILE B 1 51 ? -12.047 3.201 8.82 1 98.56 51 ILE B C 1
ATOM 1424 O O . ILE B 1 51 ? -12.586 2.693 9.805 1 98.56 51 ILE B O 1
ATOM 1428 N N . ALA B 1 52 ? -12.711 3.877 7.906 1 98.56 52 ALA B N 1
ATOM 1429 C CA . ALA B 1 52 ? -14.148 4.086 8.039 1 98.56 52 ALA B CA 1
ATOM 1430 C C . ALA B 1 52 ? -14.898 2.76 8.023 1 98.56 52 ALA B C 1
ATOM 1432 O O . ALA B 1 52 ? -15.852 2.572 8.781 1 98.56 52 ALA B O 1
ATOM 1433 N N . VAL B 1 53 ? -14.508 1.846 7.168 1 98.56 53 VAL B N 1
ATOM 1434 C CA . VAL B 1 53 ? -15.125 0.523 7.117 1 98.56 53 VAL B CA 1
ATOM 1435 C C . VAL B 1 53 ? -14.93 -0.184 8.461 1 98.56 53 VAL B C 1
ATOM 1437 O O . VAL B 1 53 ? -15.891 -0.706 9.031 1 98.56 53 VAL B O 1
ATOM 1440 N N . ARG B 1 54 ? -13.727 -0.183 8.938 1 98.06 54 ARG B N 1
ATOM 1441 C CA . ARG B 1 54 ? -13.383 -0.874 10.18 1 98.06 54 ARG B CA 1
ATOM 1442 C C . ARG B 1 54 ? -14.156 -0.292 11.359 1 98.06 54 ARG B C 1
ATOM 1444 O O . ARG B 1 54 ? -14.625 -1.033 12.227 1 98.06 54 ARG B O 1
ATOM 1451 N N . GLU B 1 55 ? -14.312 1.031 11.352 1 97.94 55 GLU B N 1
ATOM 1452 C CA . GLU B 1 55 ? -14.867 1.729 12.516 1 97.94 55 GLU B CA 1
ATOM 1453 C C . GLU B 1 55 ? -16.359 1.984 12.344 1 97.94 55 GLU B C 1
ATOM 1455 O O . GLU B 1 55 ? -17.016 2.533 13.234 1 97.94 55 GLU B O 1
ATOM 1460 N N . GLY B 1 56 ? -16.875 1.614 11.242 1 97.81 56 GLY B N 1
ATOM 1461 C CA . GLY B 1 56 ? -18.297 1.818 10.984 1 97.81 56 GLY B CA 1
ATOM 1462 C C . GLY B 1 56 ? -18.672 3.281 10.836 1 97.81 56 GLY B C 1
ATOM 1463 O O . GLY B 1 56 ? -19.719 3.711 11.32 1 97.81 56 GLY B O 1
ATOM 1464 N N . LEU B 1 57 ? -17.812 4.098 10.219 1 98.25 57 LEU B N 1
ATOM 1465 C CA . LEU B 1 57 ? -18.062 5.516 10 1 98.25 57 LEU B CA 1
ATOM 1466 C C . LEU B 1 57 ? -18.672 5.754 8.625 1 98.25 57 LEU B C 1
ATOM 1468 O O . LEU B 1 57 ? -18.547 4.918 7.73 1 98.25 57 LEU B O 1
ATOM 1472 N N . GLU B 1 58 ? -19.328 6.867 8.469 1 98.25 58 GLU B N 1
ATOM 1473 C CA . GLU B 1 58 ? -19.891 7.246 7.176 1 98.25 58 GLU B CA 1
ATOM 1474 C C . GLU B 1 58 ? -18.797 7.566 6.168 1 98.25 58 GLU B C 1
ATOM 1476 O O . GLU B 1 58 ? -17.875 8.328 6.473 1 98.25 58 GLU B O 1
ATOM 1481 N N . GLN B 1 59 ? -18.938 7.02 5.016 1 98.56 59 GLN B N 1
ATOM 1482 C CA . GLN B 1 59 ? -17.953 7.227 3.963 1 98.56 59 GLN B CA 1
ATOM 1483 C C . GLN B 1 59 ? -17.953 8.672 3.488 1 98.56 59 GLN B C 1
ATOM 1485 O O . GLN B 1 59 ? -16.953 9.156 2.941 1 98.56 59 GLN B O 1
ATOM 1490 N N . SER B 1 60 ? -19 9.414 3.684 1 98.56 60 SER B N 1
ATOM 1491 C CA . SER B 1 60 ? -19.062 10.828 3.326 1 98.56 60 SER B CA 1
ATOM 1492 C C . SER B 1 60 ? -18.078 11.641 4.148 1 98.56 60 SER B C 1
ATOM 1494 O O . SER B 1 60 ? -17.547 12.648 3.676 1 98.56 60 SER B O 1
ATOM 1496 N N . ALA B 1 61 ? -17.828 11.234 5.387 1 98.25 61 ALA B N 1
ATOM 1497 C CA . ALA B 1 61 ? -16.828 11.906 6.219 1 98.25 61 ALA B CA 1
ATOM 1498 C C . ALA B 1 61 ? -15.438 11.797 5.602 1 98.25 61 ALA B C 1
ATOM 1500 O O . ALA B 1 61 ? -14.648 12.742 5.664 1 98.25 61 ALA B O 1
ATOM 1501 N N . VAL B 1 62 ? -15.133 10.641 5.043 1 98.69 62 VAL B N 1
ATOM 1502 C CA . VAL B 1 62 ? -13.859 10.438 4.348 1 98.69 62 VAL B CA 1
ATOM 1503 C C . VAL B 1 62 ? -13.789 11.352 3.125 1 98.69 62 VAL B C 1
ATOM 1505 O O . VAL B 1 62 ? -12.773 12 2.881 1 98.69 62 VAL B O 1
ATOM 1508 N N . SER B 1 63 ? -14.875 11.43 2.324 1 98.56 63 SER B N 1
ATOM 1509 C CA . SER B 1 63 ? -14.93 12.281 1.145 1 98.56 63 SER B CA 1
ATOM 1510 C C . SER B 1 63 ? -14.656 13.742 1.506 1 98.56 63 SER B C 1
ATOM 1512 O O . SER B 1 63 ? -13.914 14.43 0.801 1 98.56 63 SER B O 1
ATOM 1514 N N . ASP B 1 64 ? -15.234 14.164 2.578 1 97.94 64 ASP B N 1
ATOM 1515 C CA . ASP B 1 64 ? -15.047 15.539 3.033 1 97.94 64 ASP B CA 1
ATOM 1516 C C . ASP B 1 64 ? -13.57 15.82 3.324 1 97.94 64 ASP B C 1
ATOM 1518 O O . ASP B 1 64 ? -13.055 16.875 2.969 1 97.94 64 ASP B O 1
ATOM 1522 N N . LEU B 1 65 ? -12.93 14.914 3.969 1 97.75 65 LEU B N 1
ATOM 1523 C CA . LEU B 1 65 ? -11.523 15.086 4.312 1 97.75 65 LEU B CA 1
ATOM 1524 C C . LEU B 1 65 ? -10.648 15.055 3.059 1 97.75 65 LEU B C 1
ATOM 1526 O O . LEU B 1 65 ? -9.773 15.898 2.893 1 97.75 65 LEU B O 1
ATOM 1530 N N . VAL B 1 66 ? -10.867 14.078 2.219 1 98 66 VAL B N 1
ATOM 1531 C CA . VAL B 1 66 ? -10.078 13.891 1.005 1 98 66 VAL B CA 1
ATOM 1532 C C . VAL B 1 66 ? -10.25 15.102 0.086 1 98 66 VAL B C 1
ATOM 1534 O O . VAL B 1 66 ? -9.305 15.5 -0.604 1 98 66 VAL B O 1
ATOM 1537 N N . ASP B 1 67 ? -11.383 15.742 0.109 1 97.38 67 ASP B N 1
ATOM 1538 C CA . ASP B 1 67 ? -11.672 16.906 -0.726 1 97.38 67 ASP B CA 1
ATOM 1539 C C . ASP B 1 67 ? -10.773 18.078 -0.363 1 97.38 67 ASP B C 1
ATOM 1541 O O . ASP B 1 67 ? -10.562 18.984 -1.175 1 97.38 67 ASP B O 1
ATOM 1545 N N . GLY B 1 68 ? -10.25 18.094 0.833 1 96.19 68 GLY B N 1
ATOM 1546 C CA . GLY B 1 68 ? -9.406 19.188 1.3 1 96.19 68 GLY B CA 1
ATOM 1547 C C . GLY B 1 68 ? -7.934 18.984 1 1 96.19 68 GLY B C 1
ATOM 1548 O O . GLY B 1 68 ? -7.102 19.828 1.32 1 96.19 68 GLY B O 1
ATOM 1549 N N . VAL B 1 69 ? -7.586 17.891 0.375 1 98.06 69 VAL B N 1
ATOM 1550 C CA . VAL B 1 69 ? -6.199 17.516 0.102 1 98.06 69 VAL B CA 1
ATOM 1551 C C . VAL B 1 69 ? -6.027 17.234 -1.388 1 98.06 69 VAL B C 1
ATOM 1553 O O . VAL B 1 69 ? -6.852 16.547 -1.993 1 98.06 69 VAL B O 1
ATOM 1556 N N . ALA B 1 70 ? -5.039 17.844 -2.053 1 98.25 70 ALA B N 1
ATOM 1557 C CA . ALA B 1 70 ? -4.727 17.469 -3.432 1 98.25 70 ALA B CA 1
ATOM 1558 C C . ALA B 1 70 ? -4.047 16.109 -3.498 1 98.25 70 ALA B C 1
ATOM 1560 O O . ALA B 1 70 ? -2.977 15.914 -2.918 1 98.25 70 ALA B O 1
ATOM 1561 N N . LEU B 1 71 ? -4.637 15.195 -4.238 1 98.25 71 LEU B N 1
ATOM 1562 C CA . LEU B 1 71 ? -4.113 13.836 -4.301 1 98.25 71 LEU B CA 1
ATOM 1563 C C . LEU B 1 71 ? -3.326 13.617 -5.59 1 98.25 71 LEU B C 1
ATOM 1565 O O . LEU B 1 71 ? -3.838 13.867 -6.684 1 98.25 71 LEU B O 1
ATOM 1569 N N . ALA B 1 72 ? -2.135 13.156 -5.418 1 97.62 72 ALA B N 1
ATOM 1570 C CA . ALA B 1 72 ? -1.316 12.766 -6.562 1 97.62 72 ALA B CA 1
ATOM 1571 C C . ALA B 1 72 ? -1.53 11.297 -6.918 1 97.62 72 ALA B C 1
ATOM 1573 O O . ALA B 1 72 ? -1.666 10.453 -6.031 1 97.62 72 ALA B O 1
ATOM 1574 N N . ALA B 1 73 ? -1.526 11.008 -8.242 1 96.81 73 ALA B N 1
ATOM 1575 C CA . ALA B 1 73 ? -1.557 9.633 -8.719 1 96.81 73 ALA B CA 1
ATOM 1576 C C . ALA B 1 73 ? -0.167 9 -8.672 1 96.81 73 ALA B C 1
ATOM 1578 O O . ALA B 1 73 ? 0.842 9.703 -8.789 1 96.81 73 ALA B O 1
ATOM 1579 N N . PHE B 1 74 ? -0.212 7.668 -8.406 1 96.69 74 PHE B N 1
ATOM 1580 C CA . PHE B 1 74 ? 1.036 6.922 -8.508 1 96.69 74 PHE B CA 1
ATOM 1581 C C . PHE B 1 74 ? 1.274 6.465 -9.945 1 96.69 74 PHE B C 1
ATOM 1583 O O . PHE B 1 74 ? 0.359 5.965 -10.602 1 96.69 74 PHE B O 1
ATOM 1590 N N . ASP B 1 75 ? 2.449 6.715 -10.422 1 96.44 75 ASP B N 1
ATOM 1591 C CA . ASP B 1 75 ? 2.834 6.098 -11.688 1 96.44 75 ASP B CA 1
ATOM 1592 C C . ASP B 1 75 ? 3.809 4.945 -11.461 1 96.44 75 ASP B C 1
ATOM 1594 O O . ASP B 1 75 ? 4.207 4.672 -10.328 1 96.44 75 ASP B O 1
ATOM 1598 N N . ARG B 1 76 ? 4.105 4.258 -12.586 1 95.88 76 ARG B N 1
ATOM 1599 C CA . ARG B 1 76 ? 4.953 3.072 -12.5 1 95.88 76 ARG B CA 1
ATOM 1600 C C . ARG B 1 76 ? 6.301 3.406 -11.867 1 95.88 76 ARG B C 1
ATOM 1602 O O . ARG B 1 76 ? 6.828 2.623 -11.078 1 95.88 76 ARG B O 1
ATOM 1609 N N . ALA B 1 77 ? 6.852 4.559 -12.203 1 97.19 77 ALA B N 1
ATOM 1610 C CA . ALA B 1 77 ? 8.148 4.977 -11.672 1 97.19 77 ALA B CA 1
ATOM 1611 C C . ALA B 1 77 ? 8.086 5.172 -10.164 1 97.19 77 ALA B C 1
ATOM 1613 O O . ALA B 1 77 ? 9.047 4.859 -9.453 1 97.19 77 ALA B O 1
ATOM 1614 N N . THR B 1 78 ? 7.008 5.723 -9.664 1 98.06 78 THR B N 1
ATOM 1615 C CA . THR B 1 78 ? 6.844 5.922 -8.227 1 98.06 78 THR B CA 1
ATOM 1616 C C . THR B 1 78 ? 6.836 4.582 -7.492 1 98.06 78 THR B C 1
ATOM 1618 O O . THR B 1 78 ? 7.504 4.422 -6.469 1 98.06 78 THR B O 1
ATOM 1621 N N . PHE B 1 79 ? 6.125 3.59 -8.016 1 98.56 79 PHE B N 1
ATOM 1622 C CA . PHE B 1 79 ? 6.074 2.268 -7.398 1 98.56 79 PHE B CA 1
ATOM 1623 C C . PHE B 1 79 ? 7.461 1.635 -7.363 1 98.56 79 PHE B C 1
ATOM 1625 O O . PHE B 1 79 ? 7.871 1.082 -6.34 1 98.56 79 PHE B O 1
ATOM 1632 N N . ARG B 1 80 ? 8.133 1.734 -8.453 1 98.44 80 ARG B N 1
ATOM 1633 C CA . ARG B 1 80 ? 9.469 1.164 -8.523 1 98.44 80 ARG B CA 1
ATOM 1634 C C . ARG B 1 80 ? 10.414 1.854 -7.543 1 98.44 80 ARG B C 1
ATOM 1636 O O . ARG B 1 80 ? 11.102 1.189 -6.762 1 98.44 80 ARG B O 1
ATOM 1643 N N . ALA B 1 81 ? 10.414 3.182 -7.535 1 98.69 81 ALA B N 1
ATOM 1644 C CA . ALA B 1 81 ? 11.32 3.957 -6.691 1 98.69 81 ALA B CA 1
ATOM 1645 C C . ALA B 1 81 ? 11.016 3.736 -5.215 1 98.69 81 ALA B C 1
ATOM 1647 O O . ALA B 1 81 ? 11.93 3.684 -4.387 1 98.69 81 ALA B O 1
ATOM 1648 N N . ALA B 1 82 ? 9.766 3.656 -4.855 1 98.88 82 ALA B N 1
ATOM 1649 C CA . ALA B 1 82 ? 9.391 3.381 -3.473 1 98.88 82 ALA B CA 1
ATOM 1650 C C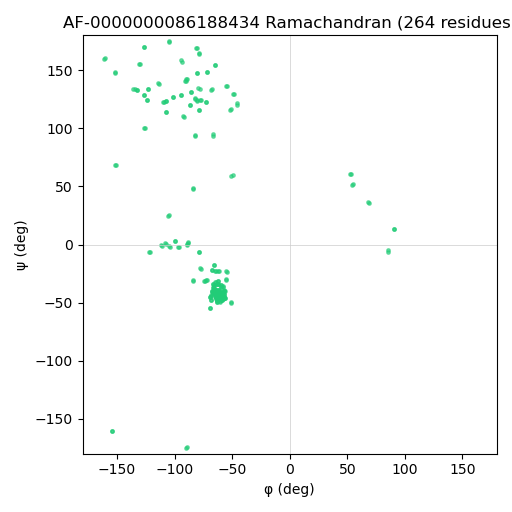 . ALA B 1 82 ? 10.016 2.08 -2.98 1 98.88 82 ALA B C 1
ATOM 1652 O O . ALA B 1 82 ? 10.469 1.994 -1.837 1 98.88 82 ALA B O 1
ATOM 1653 N N . GLY B 1 83 ? 10.039 1.08 -3.84 1 98.81 83 GLY B N 1
ATOM 1654 C CA . GLY B 1 83 ? 10.617 -0.208 -3.492 1 98.81 83 GLY B CA 1
ATOM 1655 C C . GLY B 1 83 ? 12.117 -0.148 -3.256 1 98.81 83 GLY B C 1
ATOM 1656 O O . GLY B 1 83 ? 12.688 -1.032 -2.613 1 98.81 83 GLY B O 1
ATOM 1657 N N . LEU B 1 84 ? 12.758 0.928 -3.727 1 98.69 84 LEU B N 1
ATOM 1658 C CA . LEU B 1 84 ? 14.219 1.008 -3.729 1 98.69 84 LEU B CA 1
ATOM 1659 C C . LEU B 1 84 ? 14.711 1.933 -2.621 1 98.69 84 LEU B C 1
ATOM 1661 O O . LEU B 1 84 ? 15.922 2.111 -2.447 1 98.69 84 LEU B O 1
ATOM 1665 N N . LEU B 1 85 ? 13.781 2.527 -1.862 1 98.75 85 LEU B N 1
ATOM 1666 C CA . LEU B 1 85 ? 14.219 3.408 -0.784 1 98.75 85 LEU B CA 1
ATOM 1667 C C . LEU B 1 85 ? 15.18 2.686 0.156 1 98.75 85 LEU B C 1
ATOM 1669 O O . LEU B 1 85 ? 14.953 1.526 0.509 1 98.75 85 LEU B O 1
ATOM 1673 N N . PRO B 1 86 ? 16.266 3.332 0.556 1 97.56 86 PRO B N 1
ATOM 1674 C CA . PRO B 1 86 ? 17.359 2.658 1.26 1 97.56 86 PRO B CA 1
ATOM 1675 C C . PRO B 1 86 ? 17.109 2.535 2.762 1 97.56 86 PRO B C 1
ATOM 1677 O O . PRO B 1 86 ? 18 2.824 3.566 1 97.56 86 PRO B O 1
ATOM 1680 N N . ILE B 1 87 ? 16.031 2.107 3.188 1 98 87 ILE B N 1
ATOM 1681 C CA . ILE B 1 87 ? 15.641 1.824 4.566 1 98 87 ILE B CA 1
ATOM 1682 C C . ILE B 1 87 ? 15.117 0.394 4.672 1 98 87 ILE B C 1
ATOM 1684 O O . ILE B 1 87 ? 13.969 0.121 4.328 1 98 87 ILE B O 1
ATOM 1688 N N . PRO B 1 88 ? 15.852 -0.555 5.117 1 95.56 88 PRO B N 1
ATOM 1689 C CA . PRO B 1 88 ? 15.57 -1.986 4.98 1 95.56 88 PRO B CA 1
ATOM 1690 C C . PRO B 1 88 ? 14.25 -2.393 5.633 1 95.56 88 PRO B C 1
ATOM 1692 O O . PRO B 1 88 ? 13.516 -3.217 5.082 1 95.56 88 PRO B O 1
ATOM 1695 N N . ASN B 1 89 ? 13.766 -1.905 6.734 1 95 89 ASN B N 1
ATOM 1696 C CA . ASN B 1 89 ? 12.57 -2.375 7.422 1 95 89 ASN B CA 1
ATOM 1697 C C . ASN B 1 89 ? 11.398 -1.417 7.227 1 95 89 ASN B C 1
ATOM 1699 O O . ASN B 1 89 ? 10.461 -1.404 8.023 1 95 89 ASN B O 1
ATOM 1703 N N . LEU B 1 90 ? 11.516 -0.73 6.152 1 98 90 LEU B N 1
ATOM 1704 C CA . LEU B 1 90 ? 10.445 0.198 5.809 1 98 90 LEU B CA 1
ATOM 1705 C C . LEU B 1 90 ? 9.25 -0.546 5.219 1 98 90 LEU B C 1
ATOM 1707 O O . LEU B 1 90 ? 9.398 -1.304 4.258 1 98 90 LEU B O 1
ATOM 1711 N N . ARG B 1 91 ? 8.086 -0.426 5.742 1 97.5 91 ARG B N 1
ATOM 1712 C CA . ARG B 1 91 ? 6.875 -1.056 5.23 1 97.5 91 ARG B CA 1
ATOM 1713 C C . ARG B 1 91 ? 6.508 -0.502 3.857 1 97.5 91 ARG B C 1
ATOM 1715 O O . ARG B 1 91 ? 6.816 0.648 3.543 1 97.5 91 ARG B O 1
ATOM 1722 N N . THR B 1 92 ? 5.805 -1.293 3.105 1 98.25 92 THR B N 1
ATOM 1723 C CA . THR B 1 92 ? 5.434 -0.949 1.737 1 98.25 92 THR B CA 1
ATOM 1724 C C . THR B 1 92 ? 4.598 0.328 1.709 1 98.25 92 THR B C 1
ATOM 1726 O O . THR B 1 92 ? 4.871 1.239 0.927 1 98.25 92 THR B O 1
ATOM 1729 N N . VAL B 1 93 ? 3.602 0.439 2.582 1 98.38 93 VAL B N 1
ATOM 1730 C CA . VAL B 1 93 ? 2.717 1.599 2.613 1 98.38 93 VAL B CA 1
ATOM 1731 C C . VAL B 1 93 ? 3.514 2.848 2.979 1 98.38 93 VAL B C 1
ATOM 1733 O O . VAL B 1 93 ? 3.357 3.898 2.35 1 98.38 93 VAL B O 1
ATOM 1736 N N . ASP B 1 94 ? 4.426 2.744 3.955 1 98.56 94 ASP B N 1
ATOM 1737 C CA . ASP B 1 94 ? 5.289 3.859 4.328 1 98.56 94 ASP B CA 1
ATOM 1738 C C . ASP B 1 94 ? 6.184 4.273 3.162 1 98.56 94 ASP B C 1
ATOM 1740 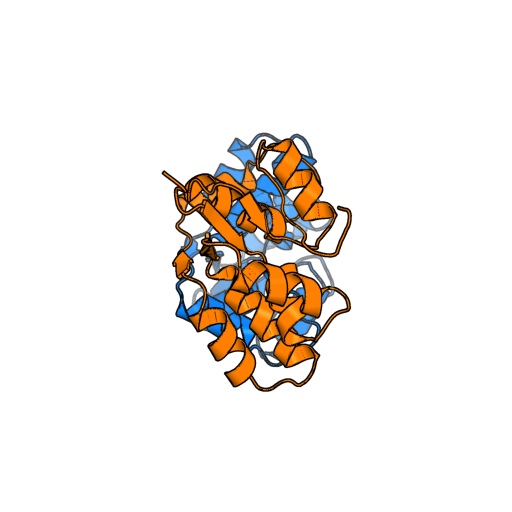O O . ASP B 1 94 ? 6.387 5.465 2.92 1 98.56 94 ASP B O 1
ATOM 1744 N N . ALA B 1 95 ? 6.73 3.311 2.469 1 98.88 95 ALA B N 1
ATOM 1745 C CA . ALA B 1 95 ? 7.59 3.578 1.321 1 98.88 95 ALA B CA 1
ATOM 1746 C C . ALA B 1 95 ? 6.848 4.375 0.253 1 98.88 95 ALA B C 1
ATOM 1748 O O . ALA B 1 95 ? 7.398 5.32 -0.319 1 98.88 95 ALA B O 1
ATOM 1749 N N . LEU B 1 96 ? 5.656 4.016 0.025 1 98.81 96 LEU B N 1
ATOM 1750 C CA . LEU B 1 96 ? 4.855 4.695 -0.984 1 98.81 96 LEU B CA 1
ATOM 1751 C C . LEU B 1 96 ? 4.535 6.125 -0.551 1 98.81 96 LEU B C 1
ATOM 1753 O O . LEU B 1 96 ? 4.621 7.055 -1.354 1 98.81 96 LEU B O 1
ATOM 1757 N N . HIS B 1 97 ? 4.164 6.316 0.683 1 98.88 97 HIS B N 1
ATOM 1758 C CA . HIS B 1 97 ? 3.945 7.664 1.196 1 98.88 97 HIS B CA 1
ATOM 1759 C C . HIS B 1 97 ? 5.199 8.516 1.05 1 98.88 97 HIS B C 1
ATOM 1761 O O . HIS B 1 97 ? 5.129 9.656 0.575 1 98.88 97 HIS B O 1
ATOM 1767 N N . LEU B 1 98 ? 6.305 7.957 1.401 1 98.88 98 LEU B N 1
ATOM 1768 C CA . LEU B 1 98 ? 7.547 8.719 1.395 1 98.88 98 LEU B CA 1
ATOM 1769 C C . LEU B 1 98 ? 7.984 9.039 -0.033 1 98.88 98 LEU B C 1
ATOM 1771 O O . LEU B 1 98 ? 8.406 10.156 -0.321 1 98.88 98 LEU B O 1
ATOM 1775 N N . GLU B 1 99 ? 7.93 8.086 -0.913 1 98.81 99 GLU B N 1
ATOM 1776 C CA . GLU B 1 99 ? 8.305 8.336 -2.301 1 98.81 99 GLU B CA 1
ATOM 1777 C C . GLU B 1 99 ? 7.41 9.406 -2.926 1 98.81 99 GLU B C 1
ATOM 1779 O O . GLU B 1 99 ? 7.887 10.258 -3.68 1 98.81 99 GLU B O 1
ATOM 1784 N N . ALA B 1 100 ? 6.113 9.344 -2.633 1 98.69 100 ALA B N 1
ATOM 1785 C CA . ALA B 1 100 ? 5.199 10.375 -3.111 1 98.69 100 ALA B CA 1
ATOM 1786 C C . ALA B 1 100 ? 5.613 11.75 -2.6 1 98.69 100 ALA B C 1
ATOM 1788 O O . ALA B 1 100 ? 5.66 12.719 -3.365 1 98.69 100 ALA B O 1
ATOM 1789 N N . ALA B 1 101 ? 5.887 11.852 -1.327 1 98.75 101 ALA B N 1
ATOM 1790 C CA . ALA B 1 101 ? 6.316 13.109 -0.729 1 98.75 101 ALA B CA 1
ATOM 1791 C C . ALA B 1 101 ? 7.57 13.648 -1.417 1 98.75 101 ALA B C 1
ATOM 1793 O O . ALA B 1 101 ? 7.656 14.836 -1.723 1 98.75 101 ALA B O 1
ATOM 1794 N N . LEU B 1 102 ? 8.539 12.805 -1.643 1 98.56 102 LEU B N 1
ATOM 1795 C CA . LEU B 1 102 ? 9.789 13.18 -2.291 1 98.56 102 LEU B CA 1
ATOM 1796 C C . LEU B 1 102 ? 9.531 13.695 -3.703 1 98.56 102 LEU B C 1
ATOM 1798 O O . LEU B 1 102 ? 10.062 14.742 -4.094 1 98.56 102 LEU B O 1
ATOM 1802 N N . ARG B 1 103 ? 8.758 13.016 -4.453 1 98.25 103 ARG B N 1
ATOM 1803 C CA . ARG B 1 103 ? 8.492 13.367 -5.844 1 98.25 103 ARG B CA 1
ATOM 1804 C C . ARG B 1 103 ? 7.719 14.68 -5.938 1 98.25 103 ARG B C 1
ATOM 1806 O O . ARG B 1 103 ? 7.891 15.438 -6.891 1 98.25 103 ARG B O 1
ATOM 1813 N N . LEU B 1 104 ? 6.879 14.883 -4.973 1 98.06 104 LEU B N 1
ATOM 1814 C CA . LEU B 1 104 ? 6.098 16.109 -4.941 1 98.06 104 LEU B CA 1
ATOM 1815 C C . LEU B 1 104 ? 6.934 17.281 -4.426 1 98.06 104 LEU B C 1
ATOM 1817 O O . LEU B 1 104 ? 6.484 18.422 -4.441 1 98.06 104 LEU B O 1
ATOM 1821 N N . ASP B 1 105 ? 8.148 17.016 -3.975 1 97.94 105 ASP B N 1
ATOM 1822 C CA . ASP B 1 105 ? 9.094 18 -3.486 1 97.94 105 ASP B CA 1
ATOM 1823 C C . ASP B 1 105 ? 8.477 18.859 -2.381 1 97.94 105 ASP B C 1
ATOM 1825 O O . ASP B 1 105 ? 8.492 20.094 -2.453 1 97.94 105 ASP B O 1
ATOM 1829 N N . VAL B 1 106 ? 7.922 18.203 -1.4 1 98.19 106 VAL B N 1
ATOM 1830 C CA . VAL B 1 106 ? 7.195 18.891 -0.344 1 98.19 106 VAL B CA 1
ATOM 1831 C C . VAL B 1 106 ? 8.188 19.5 0.655 1 98.19 106 VAL B C 1
ATOM 1833 O O . VAL B 1 106 ? 9.344 19.078 0.716 1 98.19 106 VAL B O 1
ATOM 1836 N N . ASP B 1 107 ? 7.676 20.406 1.465 1 97.56 107 ASP B N 1
ATOM 1837 C CA . ASP B 1 107 ? 8.484 21.031 2.502 1 97.56 107 ASP B CA 1
ATOM 1838 C C . ASP B 1 107 ? 8.531 20.172 3.764 1 97.56 107 ASP B C 1
ATOM 1840 O O . ASP B 1 107 ? 9.516 20.203 4.5 1 97.56 107 ASP B O 1
ATOM 1844 N N . ALA B 1 108 ? 7.473 19.469 3.98 1 98.06 108 ALA B N 1
ATOM 1845 C CA . ALA B 1 108 ? 7.379 18.672 5.203 1 98.06 108 ALA B CA 1
ATOM 1846 C C . ALA B 1 108 ? 6.328 17.578 5.066 1 98.06 108 ALA B C 1
ATOM 1848 O O . ALA B 1 108 ? 5.48 17.641 4.172 1 98.06 108 ALA B O 1
ATOM 1849 N N . VAL B 1 109 ? 6.484 16.625 5.922 1 98.5 109 VAL B N 1
ATOM 1850 C CA . VAL B 1 109 ? 5.504 15.547 6.062 1 98.5 109 VAL B CA 1
ATOM 1851 C C . VAL B 1 109 ? 4.766 15.695 7.391 1 98.5 109 VAL B C 1
ATOM 1853 O O . VAL B 1 109 ? 5.395 15.781 8.453 1 98.5 109 VAL B O 1
ATOM 1856 N N . LEU B 1 110 ? 3.467 15.805 7.316 1 98.31 110 LEU B N 1
ATOM 1857 C CA . LEU B 1 110 ? 2.607 15.82 8.492 1 98.31 110 LEU B CA 1
ATOM 1858 C C . LEU B 1 110 ? 2.137 14.414 8.844 1 98.31 110 LEU B C 1
ATOM 1860 O O . LEU B 1 110 ? 1.363 13.805 8.102 1 98.31 110 LEU B O 1
ATOM 1864 N N . THR B 1 111 ? 2.619 13.883 9.922 1 98.5 111 THR B N 1
ATOM 1865 C CA . THR B 1 111 ? 2.328 12.508 10.305 1 98.5 111 THR B CA 1
ATOM 1866 C C . THR B 1 111 ? 2.387 12.344 11.828 1 98.5 111 THR B C 1
ATOM 1868 O O . THR B 1 111 ? 3.184 13 12.492 1 98.5 111 THR B O 1
ATOM 1871 N N . TYR B 1 112 ? 1.545 11.438 12.32 1 98.12 112 TYR B N 1
ATOM 1872 C CA . TYR B 1 112 ? 1.588 11.062 13.727 1 98.12 112 TYR B CA 1
ATOM 1873 C C . TYR B 1 112 ? 2.096 9.633 13.898 1 98.12 112 TYR B C 1
ATOM 1875 O O . TYR B 1 112 ? 2.127 9.109 15.016 1 98.12 112 TYR B O 1
ATOM 1883 N N . ASP B 1 113 ? 2.391 8.969 12.797 1 97.56 113 ASP B N 1
ATOM 1884 C CA . ASP B 1 113 ? 3.012 7.648 12.836 1 97.56 113 ASP B CA 1
ATOM 1885 C C . ASP B 1 113 ? 4.512 7.754 13.102 1 97.56 113 ASP B C 1
ATOM 1887 O O . ASP B 1 113 ? 5.266 8.25 12.266 1 97.56 113 ASP B O 1
ATOM 1891 N N . HIS B 1 114 ? 4.969 7.242 14.203 1 97.19 114 HIS B N 1
ATOM 1892 C CA . HIS B 1 114 ? 6.359 7.348 14.633 1 97.19 114 HIS B CA 1
ATOM 1893 C C . HIS B 1 114 ? 7.301 6.695 13.625 1 97.19 114 HIS B C 1
ATOM 1895 O O . HIS B 1 114 ? 8.375 7.23 13.328 1 97.19 114 HIS B O 1
ATOM 1901 N N . ARG B 1 115 ? 6.961 5.609 13.125 1 97.06 115 ARG B N 1
ATOM 1902 C CA . ARG B 1 115 ? 7.797 4.895 12.164 1 97.06 115 ARG B CA 1
ATOM 1903 C C . ARG B 1 115 ? 7.953 5.688 10.875 1 97.06 115 ARG B C 1
ATOM 1905 O O . ARG B 1 115 ? 9.055 5.797 10.328 1 97.06 115 ARG B O 1
ATOM 1912 N N . LEU B 1 116 ? 6.828 6.215 10.406 1 98.31 116 LEU B N 1
ATOM 1913 C CA . LEU B 1 116 ? 6.891 7.023 9.195 1 98.31 116 LEU B CA 1
ATOM 1914 C C . LEU B 1 116 ? 7.711 8.289 9.422 1 98.31 116 LEU B C 1
ATOM 1916 O O . LEU B 1 116 ? 8.484 8.703 8.555 1 98.31 116 LEU B O 1
ATOM 1920 N N . ALA B 1 117 ? 7.543 8.891 10.562 1 98.38 117 ALA B N 1
ATOM 1921 C CA . ALA B 1 117 ? 8.297 10.094 10.906 1 98.38 117 ALA B CA 1
ATOM 1922 C C . ALA B 1 117 ? 9.805 9.82 10.898 1 98.38 117 ALA B C 1
ATOM 1924 O O . ALA B 1 117 ? 10.57 10.586 10.312 1 98.38 117 ALA B O 1
ATOM 1925 N N . GLU B 1 118 ? 10.18 8.734 11.523 1 98.12 118 GLU B N 1
ATOM 1926 C CA . GLU B 1 118 ? 11.594 8.359 11.578 1 98.12 118 GLU B CA 1
ATOM 1927 C C . GLU B 1 118 ? 12.156 8.125 10.172 1 98.12 118 GLU B C 1
ATOM 1929 O O . GLU B 1 118 ? 13.25 8.586 9.852 1 98.12 118 GLU B O 1
ATOM 1934 N N . ALA B 1 119 ? 11.438 7.449 9.383 1 98.44 119 ALA B N 1
ATOM 1935 C CA . ALA B 1 119 ? 11.867 7.172 8.016 1 98.44 119 ALA B CA 1
ATOM 1936 C C . ALA B 1 119 ? 11.953 8.461 7.199 1 98.44 119 ALA B C 1
ATOM 1938 O O . ALA B 1 119 ? 12.875 8.633 6.398 1 98.44 119 ALA B O 1
ATOM 1939 N N . ALA B 1 120 ? 10.977 9.344 7.363 1 98.56 120 ALA B N 1
ATOM 1940 C CA . ALA B 1 120 ? 10.984 10.625 6.676 1 98.56 120 ALA B CA 1
ATOM 1941 C C . ALA B 1 120 ? 12.242 11.422 7.008 1 98.56 120 ALA B C 1
ATOM 1943 O O . ALA B 1 120 ? 12.922 11.93 6.105 1 98.56 120 ALA B O 1
ATOM 1944 N N . ARG B 1 121 ? 12.586 11.484 8.266 1 98.31 121 ARG B N 1
ATOM 1945 C CA . ARG B 1 121 ? 13.773 12.211 8.703 1 98.31 121 ARG B CA 1
ATOM 1946 C C . ARG B 1 121 ? 15.039 11.586 8.117 1 98.31 121 ARG B C 1
ATOM 1948 O O . ARG B 1 121 ? 15.961 12.297 7.723 1 98.31 121 ARG B O 1
ATOM 1955 N N . ALA B 1 122 ? 15.039 10.266 8.086 1 98.06 122 ALA B N 1
ATOM 1956 C CA . ALA B 1 122 ? 16.188 9.555 7.531 1 98.06 122 ALA B CA 1
ATOM 1957 C C . ALA B 1 122 ? 16.391 9.898 6.059 1 98.06 122 ALA B C 1
ATOM 1959 O O . ALA B 1 122 ? 17.5 9.805 5.539 1 98.06 122 ALA B O 1
ATOM 1960 N N . LEU B 1 123 ? 15.359 10.344 5.395 1 98 123 LEU B N 1
ATOM 1961 C CA . LEU B 1 123 ? 15.438 10.688 3.979 1 98 123 LEU B CA 1
ATOM 1962 C C . LEU B 1 123 ? 15.594 12.195 3.797 1 98 123 LEU B C 1
ATOM 1964 O O . LEU B 1 123 ? 15.539 12.703 2.672 1 98 123 LEU B O 1
ATOM 1968 N N . GLY B 1 124 ? 15.703 12.953 4.895 1 97.75 124 GLY B N 1
ATOM 1969 C CA . GLY B 1 124 ? 15.969 14.375 4.828 1 97.75 124 GLY B CA 1
ATOM 1970 C C . GLY B 1 124 ? 14.703 15.219 4.773 1 97.75 124 GLY B C 1
ATOM 1971 O O . GLY B 1 124 ? 14.758 16.406 4.449 1 97.75 124 GLY B O 1
ATOM 1972 N N . LEU B 1 125 ? 13.602 14.641 5.051 1 98.06 125 LEU B N 1
ATOM 1973 C CA . LEU B 1 125 ? 12.344 15.383 5.051 1 98.06 125 LEU B CA 1
ATOM 1974 C C . LEU B 1 125 ? 12.047 15.953 6.434 1 98.06 125 LEU B C 1
ATOM 1976 O O . LEU B 1 125 ? 12.305 15.297 7.449 1 98.06 125 LEU B O 1
ATOM 1980 N N . ASP B 1 126 ? 11.523 17.156 6.473 1 97.88 126 ASP B N 1
ATOM 1981 C CA . ASP B 1 126 ? 11.008 17.703 7.727 1 97.88 126 ASP B CA 1
ATOM 1982 C C . ASP B 1 126 ? 9.703 17.016 8.133 1 97.88 126 ASP B C 1
ATOM 1984 O O . ASP B 1 126 ? 8.938 16.578 7.27 1 97.88 126 ASP B O 1
ATOM 1988 N N . VAL B 1 127 ? 9.516 16.922 9.43 1 98.19 127 VAL B N 1
ATOM 1989 C CA . VAL B 1 127 ? 8.328 16.25 9.938 1 98.19 127 VAL B CA 1
ATOM 1990 C C . VAL B 1 127 ? 7.551 17.203 10.852 1 98.19 127 VAL B C 1
ATOM 1992 O O . VAL B 1 127 ? 8.148 17.906 11.664 1 98.19 127 VAL B O 1
ATOM 1995 N N . LEU B 1 128 ? 6.277 17.219 10.617 1 97.69 128 LEU B N 1
ATOM 1996 C CA . LEU B 1 128 ? 5.348 17.984 11.453 1 97.69 128 LEU B CA 1
ATOM 1997 C C . LEU B 1 128 ? 4.41 17.047 12.203 1 97.69 128 LEU B C 1
ATOM 1999 O O . LEU B 1 128 ? 3.949 16.047 11.656 1 97.69 128 LEU B O 1
ATOM 2003 N N . ALA B 1 129 ? 4.156 17.344 13.445 1 97.81 129 ALA B N 1
ATOM 2004 C CA . ALA B 1 129 ? 3.205 16.609 14.273 1 97.81 129 ALA B CA 1
ATOM 2005 C C . ALA B 1 129 ? 2.594 17.516 15.344 1 97.81 129 ALA B C 1
ATOM 2007 O O . ALA B 1 129 ? 2.824 17.312 16.547 1 97.81 129 ALA B O 1
ATOM 2008 N N . PRO B 1 130 ? 1.806 18.438 14.906 1 96.75 130 PRO B N 1
ATOM 2009 C CA . PRO B 1 130 ? 1.193 19.344 15.883 1 96.75 130 PRO B CA 1
ATOM 2010 C C . PRO B 1 130 ? 0.544 18.594 17.047 1 96.75 130 PRO B C 1
ATOM 2012 O O . PRO B 1 130 ? -0.23 17.656 16.828 1 96.75 130 PRO B O 1
ATOM 2015 N N . GLY B 1 131 ? 0.868 18.984 18.281 1 94.56 131 GLY B N 1
ATOM 2016 C CA . GLY B 1 131 ? 0.273 18.406 19.484 1 94.56 131 GLY B CA 1
ATOM 2017 C C . GLY B 1 131 ? 0.972 17.156 19.953 1 94.56 131 GLY B C 1
ATOM 2018 O O . GLY B 1 131 ? 0.576 16.562 20.969 1 94.56 131 GLY B O 1
ATOM 2019 N N . ARG B 1 132 ? 1.911 16.672 19.203 1 88.81 132 ARG B N 1
ATOM 2020 C CA . ARG B 1 132 ? 2.66 15.484 19.578 1 88.81 132 ARG B CA 1
ATOM 2021 C C . ARG B 1 132 ? 4.16 15.695 19.391 1 88.81 132 ARG B C 1
ATOM 2023 O O . ARG B 1 132 ? 4.586 16.375 18.453 1 88.81 132 ARG B O 1
ATOM 2030 N N . ALA B 1 133 ? 4.902 15.305 20.438 1 76.31 133 ALA B N 1
ATOM 2031 C CA . ALA B 1 133 ? 6.355 15.32 20.297 1 76.31 133 ALA B CA 1
ATOM 2032 C C . ALA B 1 133 ? 6.848 14.062 19.594 1 76.31 133 ALA B C 1
ATOM 2034 O O . ALA B 1 133 ? 6.688 12.945 20.094 1 76.31 133 ALA B O 1
ATOM 2035 N N . LEU B 1 134 ? 7.012 14.156 18.219 1 75.06 134 LEU B N 1
ATOM 2036 C CA . LEU B 1 134 ? 7.539 12.984 17.516 1 75.06 134 LEU B CA 1
ATOM 2037 C C . LEU B 1 134 ? 9.055 13.078 17.375 1 75.06 134 LEU B C 1
ATOM 2039 O O . LEU B 1 134 ? 9.609 14.18 17.266 1 75.06 134 LEU B O 1
#

Nearest PDB structures (foldseek):
  5x3t-assembly1_H  TM=8.381E-01  e=2.616E-05  Mycobacterium tuberculosis H37Rv
  5wzf-assembly1_A  TM=8.358E-01  e=9.276E-05  Mycobacterium tuberculosis H37Rv
  5h4g-assembly1_B  TM=7.471E-01  e=8.707E-05  Pyrococcus horikoshii OT3
  5wz4-assembly1_B  TM=8.321E-01  e=2.397E-04  Mycobacterium tuberculosis H37Rv
  5oql-assembly1_P  TM=7.053E-01  e=7.313E-03  Thermochaetoides thermophila DSM 1495

Organism: NCBI:txid1656884

Solvent-accessible surface area (backbone atoms only — not comparable to full-atom values): 14500 Å² total; per-residue (Å²): 126,91,64,68,40,38,31,26,50,44,51,53,43,56,44,22,60,75,66,63,37,93,39,28,66,42,39,51,53,45,62,74,69,45,72,56,48,48,31,40,38,48,63,43,53,18,50,45,34,33,49,24,55,50,69,70,47,65,65,64,60,45,51,59,56,52,71,70,36,51,65,39,81,72,48,72,67,51,34,50,51,23,12,63,52,93,52,54,88,58,49,66,71,52,28,46,54,49,39,51,38,58,75,66,63,44,62,29,37,33,40,69,43,65,68,54,46,53,52,37,46,75,71,71,42,43,72,40,36,61,75,49,93,124,124,92,66,68,39,39,32,26,48,42,51,53,43,56,44,24,61,76,67,63,38,93,39,27,66,42,39,50,52,47,63,75,70,44,71,55,49,48,30,39,39,48,63,42,54,18,50,46,35,33,50,25,56,51,68,70,47,64,65,65,61,44,50,58,55,52,72,70,37,51,64,40,81,72,49,72,66,49,34,49,50,21,12,62,53,94,50,54,87,58,49,66,70,54,28,46,53,50,40,51,39,58,76,66,64,45,63,28,37,34,41,70,43,64,68,54,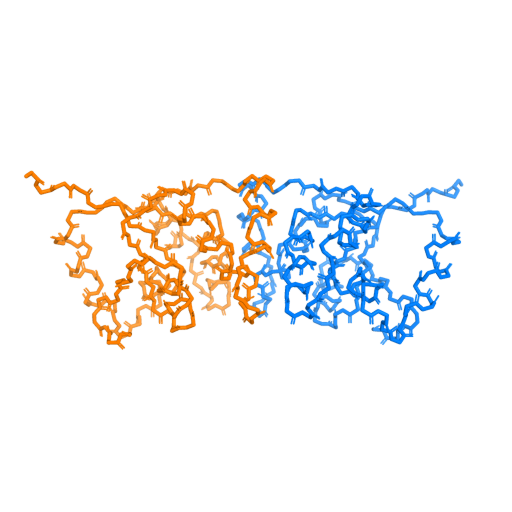47,53,52,38,46,75,72,72,41,44,72,40,38,60,75,48,94,123

pLDDT: mean 95.97, std 7.56, range [44.34, 98.88]

Foldseek 3Di:
DLDAFEEEEAQQLLVCCVVVNPQNVQSVVCVVPGRHAYEFAPVNLVVSCVVCVVVVHDNVSSVVSVVSYHHDYDDPVLLVVLVVQPDVPQDSSLSSRLSVCVVVVGQAYEHPDPSSCVSNVVVVHHYDYGPDDD/DLDAFEEEEAQQLLVCCVVVNPQNVQSVVCVVPGRHAYEFAPVNLVVSVVVCVVVVHDNVSSVVSVVSYHHDYDDPVLLVVLVVQPDVPQDSSLSSRLSVCVVVVGQAYEHPDPSSCVSNVVVVHHYDYGPDDD